Protein AF-A0A820GTN4-F1 (afdb_monomer_lite)

Radius of gyration: 26.56 Å; chains: 1; bounding box: 60×46×70 Å

Foldseek 3Di:
DKAKAKEAQWAFDPPDPADDDALVRIDGHHQWMKIKTKWFFLDFPDPPDDPFFGSIKIKIAIGTDDDFKDKDAFDWPPPPRIDIHGRLDDPPQDDGDWTWMWMWGDDPVWIFIAIWIWTATVSRTTITTDGGDRHTHHYYYSVRSSVVSVVVVVVVVVVVVVVVVLVVVCVVCVVVVVVVVVVCVVVCCVVPVDDFFKWKWKWWPQDPDQKIWIWIDTLWKTWIWIFGDPSCPVPPPGDPTDTPDMDTDDPVLSVLVVVLLVVVLVDPADLEAADPSPPHDTKMWMWMDGPRDTHIYIYHPDDDPSVVSVLVSCQVPDDPVPRD

Structure (mmCIF, N/CA/C/O backbone):
data_AF-A0A820GTN4-F1
#
_entry.id   AF-A0A820GTN4-F1
#
loop_
_atom_site.group_PDB
_atom_site.id
_atom_site.type_symbol
_atom_site.label_atom_id
_atom_site.label_alt_id
_atom_site.label_comp_id
_atom_site.label_asym_id
_atom_site.label_entity_id
_atom_site.label_seq_id
_atom_site.pdbx_PDB_ins_code
_atom_site.Cartn_x
_atom_site.Cartn_y
_atom_site.Cartn_z
_atom_site.occupancy
_atom_site.B_iso_or_equiv
_atom_site.auth_seq_id
_atom_site.auth_comp_id
_atom_site.auth_asym_id
_atom_site.auth_atom_id
_atom_site.pdbx_PDB_model_num
ATOM 1 N N . MET A 1 1 ? -5.249 2.495 -0.018 1.00 33.88 1 MET A N 1
ATOM 2 C CA . MET A 1 1 ? -6.645 2.637 0.467 1.00 33.88 1 MET A CA 1
ATOM 3 C C . MET A 1 1 ? -6.592 2.788 1.987 1.00 33.88 1 MET A C 1
ATOM 5 O O . MET A 1 1 ? -5.779 2.111 2.596 1.00 33.88 1 MET A O 1
ATOM 9 N N . THR A 1 2 ? -7.335 3.710 2.602 1.00 47.16 2 THR A N 1
ATOM 10 C CA . THR A 1 2 ? -7.304 3.905 4.065 1.00 47.16 2 THR A CA 1
ATOM 11 C C . THR A 1 2 ? -8.297 2.963 4.743 1.00 47.16 2 THR A C 1
ATOM 13 O O . THR A 1 2 ? -9.491 3.053 4.464 1.00 47.16 2 THR A O 1
ATOM 16 N N . ASN A 1 3 ? -7.823 2.096 5.641 1.00 69.06 3 ASN A N 1
ATOM 17 C CA . ASN A 1 3 ? -8.667 1.146 6.362 1.00 69.06 3 ASN A CA 1
ATOM 18 C C . ASN A 1 3 ? -9.112 1.724 7.712 1.00 69.06 3 ASN A C 1
ATOM 20 O O . ASN A 1 3 ? -8.296 2.106 8.549 1.00 69.06 3 ASN A O 1
ATOM 24 N N . TYR A 1 4 ? -10.420 1.786 7.950 1.00 83.44 4 TYR A N 1
ATOM 25 C CA . TYR A 1 4 ? -10.983 2.104 9.262 1.00 83.44 4 TYR A CA 1
ATOM 26 C C . TYR A 1 4 ? -12.256 1.301 9.504 1.00 83.44 4 TYR A C 1
ATOM 28 O O . TYR A 1 4 ? -13.056 1.080 8.594 1.00 83.44 4 TYR A O 1
ATOM 36 N N . CYS A 1 5 ? -12.469 0.876 10.747 1.00 90.88 5 CYS A N 1
ATOM 37 C CA . CYS A 1 5 ? -13.661 0.129 11.131 1.00 90.88 5 CYS A CA 1
ATOM 38 C C . CYS A 1 5 ? -14.055 0.380 12.587 1.00 90.88 5 CYS A C 1
ATOM 40 O O . CYS A 1 5 ? -13.255 0.820 13.415 1.00 90.88 5 CYS A O 1
ATOM 42 N N . PHE A 1 6 ? -15.321 0.099 12.890 1.00 93.31 6 PHE A N 1
ATOM 43 C CA . PHE A 1 6 ? -15.905 0.266 14.212 1.00 93.31 6 PHE A CA 1
ATOM 44 C C . PHE A 1 6 ? -16.387 -1.072 14.771 1.00 93.31 6 PHE A C 1
ATOM 46 O O . PHE A 1 6 ? -17.336 -1.665 14.254 1.00 93.31 6 PHE A O 1
ATOM 53 N N . VAL A 1 7 ? -15.783 -1.530 15.862 1.00 94.12 7 VAL A N 1
ATOM 54 C CA . VAL A 1 7 ? -16.132 -2.798 16.509 1.00 94.12 7 VAL A CA 1
ATOM 55 C C . VAL A 1 7 ? -16.889 -2.517 17.801 1.00 94.12 7 VAL A C 1
ATOM 57 O O . VAL A 1 7 ? -16.370 -1.891 18.728 1.00 94.12 7 VAL A O 1
ATOM 60 N N . LYS A 1 8 ? -18.142 -2.969 17.850 1.00 93.81 8 LYS A N 1
ATOM 61 C CA . LYS A 1 8 ? -19.017 -2.848 19.018 1.00 93.81 8 LYS A CA 1
ATOM 62 C C . LYS A 1 8 ? -18.620 -3.855 20.091 1.00 93.81 8 LYS A C 1
ATOM 64 O O . LYS A 1 8 ? -18.216 -4.968 19.765 1.00 93.81 8 LYS A O 1
ATOM 69 N N . GLU A 1 9 ? -18.812 -3.476 21.353 1.00 95.00 9 GLU A N 1
ATOM 70 C CA . GLU A 1 9 ? -18.610 -4.361 22.513 1.00 95.00 9 GLU A CA 1
ATOM 71 C C . GLU A 1 9 ? -17.209 -4.987 22.543 1.00 95.00 9 GLU A C 1
ATOM 73 O O . GLU A 1 9 ? -17.034 -6.178 22.811 1.00 95.00 9 GLU A O 1
ATOM 78 N N . ALA A 1 10 ? -16.199 -4.169 22.253 1.00 95.06 10 ALA A N 1
ATOM 79 C CA . ALA A 1 10 ? -14.814 -4.585 22.113 1.00 95.06 10 ALA A CA 1
ATOM 80 C C . ALA A 1 10 ? -13.857 -3.643 22.855 1.00 95.06 10 ALA A C 1
ATOM 82 O O . ALA A 1 10 ? -14.121 -2.450 23.042 1.00 95.06 10 ALA A O 1
ATOM 83 N N . GLY A 1 11 ? -12.726 -4.198 23.280 1.00 93.12 11 GLY A N 1
ATOM 84 C CA . GLY A 1 11 ? -11.605 -3.483 23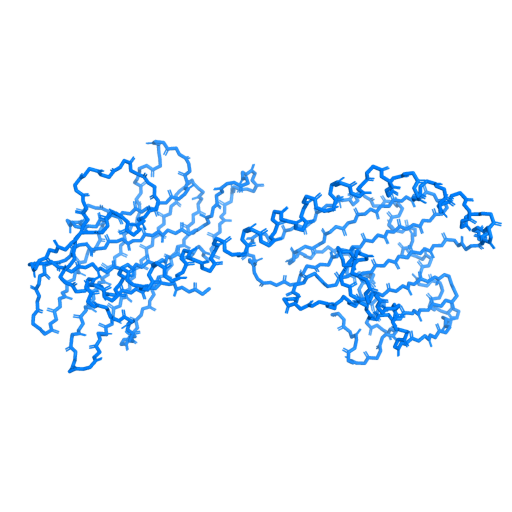.883 1.00 93.12 11 GLY A CA 1
ATOM 85 C C . GLY A 1 11 ? -10.285 -4.192 23.595 1.00 93.12 11 GLY A C 1
ATOM 86 O O . GLY A 1 11 ? -10.279 -5.308 23.074 1.00 93.12 11 GLY A O 1
ATOM 87 N N . LEU A 1 12 ? -9.171 -3.556 23.944 1.00 89.31 12 LEU A N 1
ATOM 88 C CA . LEU A 1 12 ? -7.850 -4.171 23.837 1.00 89.31 12 LEU A CA 1
ATOM 89 C C . LEU A 1 12 ? -7.527 -4.977 25.101 1.00 89.31 12 LEU A C 1
ATOM 91 O O . LEU A 1 12 ? -7.882 -4.597 26.224 1.00 89.31 12 LEU A O 1
ATOM 95 N N . LYS A 1 13 ? -6.827 -6.102 24.938 1.00 86.44 13 LYS A N 1
ATOM 96 C CA . LYS A 1 13 ? -6.201 -6.812 26.060 1.00 86.44 13 LYS A CA 1
ATOM 97 C C . LYS A 1 13 ? -5.131 -5.908 26.684 1.00 86.44 13 LYS A C 1
ATOM 99 O O . LYS A 1 13 ? -4.384 -5.237 25.983 1.00 86.44 13 LYS A O 1
ATOM 104 N N . ARG A 1 14 ? -5.064 -5.870 28.021 1.00 67.12 14 ARG A N 1
ATOM 105 C CA . ARG A 1 14 ? -4.182 -4.943 28.763 1.00 67.12 14 ARG A CA 1
ATOM 106 C C . ARG A 1 14 ? -2.686 -5.252 28.624 1.00 67.12 14 ARG A C 1
ATOM 108 O O . ARG A 1 14 ? -1.876 -4.374 28.894 1.00 67.12 14 ARG A O 1
ATOM 115 N N . GLU A 1 15 ? -2.332 -6.470 28.228 1.00 63.22 15 GLU A N 1
ATOM 116 C CA . GLU A 1 15 ? -0.951 -6.959 28.113 1.00 63.22 15 GLU A CA 1
ATOM 117 C C . GLU A 1 15 ? -0.496 -6.952 26.656 1.00 63.22 15 GLU A C 1
ATOM 119 O O . GLU A 1 15 ? -0.251 -7.994 26.054 1.00 63.22 15 GLU A O 1
ATOM 124 N N . TRP A 1 16 ? -0.448 -5.765 26.062 1.00 59.31 16 TRP A N 1
ATOM 125 C CA . TRP A 1 16 ? -0.028 -5.629 24.680 1.00 59.31 16 TRP A CA 1
ATOM 126 C C . TRP A 1 16 ? 1.440 -5.181 24.592 1.00 59.31 16 TRP A C 1
ATOM 128 O O . TRP A 1 16 ? 1.760 -4.094 25.082 1.00 59.31 16 TRP A O 1
ATOM 138 N N . PRO A 1 17 ? 2.342 -5.989 24.001 1.00 52.53 17 PRO A N 1
ATOM 139 C CA . PRO A 1 17 ? 3.786 -5.749 24.049 1.00 52.53 17 PRO A CA 1
ATOM 140 C C . PRO A 1 17 ? 4.291 -4.702 23.036 1.00 52.53 17 PRO A C 1
ATOM 142 O O . PRO A 1 17 ? 5.492 -4.438 22.990 1.00 52.53 17 PRO A O 1
ATOM 145 N N . GLY A 1 18 ? 3.394 -4.072 22.268 1.00 57.84 18 GLY A N 1
ATOM 146 C CA . GLY A 1 18 ? 3.729 -3.208 21.133 1.00 57.84 18 GLY A CA 1
ATOM 147 C C . GLY A 1 18 ? 3.749 -3.989 19.813 1.00 57.84 18 GLY A C 1
ATOM 148 O O . GLY A 1 18 ? 4.017 -5.186 19.804 1.00 57.84 18 GLY A O 1
ATOM 149 N N . GLY A 1 19 ? 3.429 -3.327 18.700 1.00 67.56 19 GLY A N 1
ATOM 150 C CA . GLY A 1 19 ? 3.267 -3.954 17.376 1.00 67.56 19 GLY A CA 1
ATOM 151 C C . GLY A 1 19 ? 2.074 -3.369 16.624 1.00 67.56 19 GLY A C 1
ATOM 152 O O . GLY A 1 19 ? 1.636 -2.292 16.991 1.00 67.56 19 GLY A O 1
ATOM 153 N N . TRP A 1 20 ? 1.522 -4.053 15.621 1.00 72.88 20 TRP A N 1
ATOM 154 C CA . TRP A 1 20 ? 0.178 -3.768 15.082 1.00 72.88 20 TRP A CA 1
ATOM 155 C C . TRP A 1 20 ? -0.896 -4.428 15.939 1.00 72.88 20 TRP A C 1
ATOM 157 O O . TRP A 1 20 ? -0.624 -5.483 16.506 1.00 72.88 20 TRP A O 1
ATOM 167 N N . VAL A 1 21 ? -2.100 -3.839 16.038 1.00 76.94 21 VAL A N 1
ATOM 168 C CA . VAL A 1 21 ? -3.189 -4.542 16.731 1.00 76.94 21 VAL A CA 1
ATOM 169 C C . VAL A 1 21 ? -3.654 -5.717 15.885 1.00 76.94 21 VAL A C 1
ATOM 171 O O . VAL A 1 21 ? -4.253 -5.536 14.823 1.00 76.94 21 VAL A O 1
ATOM 174 N N . MET A 1 22 ? -3.429 -6.916 16.405 1.00 79.94 22 MET A N 1
ATOM 175 C CA . MET A 1 22 ? -3.824 -8.180 15.799 1.00 79.94 22 MET A CA 1
ATOM 176 C C . MET A 1 22 ? -5.175 -8.658 16.340 1.00 79.94 22 MET A C 1
ATOM 178 O O . MET A 1 22 ? -5.606 -8.288 17.437 1.00 79.94 22 MET A O 1
ATOM 182 N N . LYS A 1 23 ? -5.851 -9.554 15.606 1.00 82.00 23 LYS A N 1
ATOM 183 C CA . LYS A 1 23 ? -7.197 -10.040 15.978 1.00 82.00 23 LYS A CA 1
ATOM 184 C C . LYS A 1 23 ? -7.272 -10.617 17.397 1.00 82.00 23 LYS A C 1
ATOM 186 O O . LYS A 1 23 ? -8.276 -10.437 18.085 1.00 82.00 23 LYS A O 1
ATOM 191 N N . TRP A 1 24 ? -6.210 -11.296 17.844 1.00 83.31 24 TRP A N 1
ATOM 192 C CA . TRP A 1 24 ? -6.145 -11.964 19.148 1.00 83.31 24 TRP A CA 1
ATOM 193 C C . TRP A 1 24 ? -5.932 -10.992 20.310 1.00 83.31 24 TRP A C 1
ATOM 195 O O . TRP A 1 24 ? -6.022 -11.400 21.468 1.00 83.31 24 TRP A O 1
ATOM 205 N N . GLU A 1 25 ? -5.671 -9.720 20.030 1.00 87.31 25 GLU A N 1
ATOM 206 C CA . GLU A 1 25 ? -5.498 -8.657 21.025 1.00 87.31 25 GLU A CA 1
ATOM 207 C C . GLU A 1 25 ? -6.811 -7.922 21.293 1.00 87.31 25 GLU A C 1
ATOM 209 O O . GLU A 1 25 ? -6.965 -7.275 22.330 1.00 87.31 25 GLU A O 1
ATOM 214 N N . VAL A 1 26 ? -7.791 -8.088 20.403 1.00 90.31 26 VAL A N 1
ATOM 215 C CA . VAL A 1 26 ? -9.157 -7.608 20.581 1.00 90.31 26 VAL A CA 1
ATOM 216 C C . VAL A 1 26 ? -9.927 -8.590 21.462 1.00 90.31 26 VAL A C 1
ATOM 218 O O . VAL A 1 26 ? -9.987 -9.790 21.197 1.00 90.31 26 VAL A O 1
ATOM 221 N N . ALA A 1 27 ? -10.541 -8.078 22.525 1.00 93.56 27 ALA A N 1
ATOM 222 C CA . ALA A 1 27 ? -11.345 -8.846 23.466 1.00 93.56 27 ALA A CA 1
ATOM 223 C C . ALA A 1 27 ? -12.768 -8.293 23.559 1.00 93.56 27 ALA A C 1
ATOM 225 O O . ALA A 1 27 ? -12.992 -7.083 23.464 1.00 93.56 27 ALA A O 1
ATOM 226 N N . LYS A 1 28 ? -13.731 -9.186 23.810 1.00 95.56 28 LYS A N 1
ATOM 227 C CA . LYS A 1 28 ? -15.118 -8.800 24.069 1.00 95.56 28 LYS A CA 1
ATOM 228 C C . LYS A 1 28 ? -15.199 -7.963 25.344 1.00 95.56 28 LYS A C 1
ATOM 230 O O . LYS A 1 28 ? -14.719 -8.369 26.402 1.00 95.56 28 LYS A O 1
ATOM 235 N N . LYS A 1 29 ? -15.823 -6.791 25.245 1.00 94.75 29 LYS A N 1
ATOM 236 C CA . LYS A 1 29 ? -15.980 -5.831 26.339 1.00 94.75 29 LYS A CA 1
ATOM 237 C C . LYS A 1 29 ? -17.253 -5.011 26.146 1.00 94.75 29 LYS A C 1
ATOM 239 O O . LYS A 1 29 ? -17.257 -4.002 25.452 1.00 94.75 29 LYS A O 1
ATOM 244 N N . THR A 1 30 ? -18.325 -5.418 26.818 1.00 92.00 30 THR A N 1
ATOM 245 C CA . THR A 1 30 ? -19.690 -4.880 26.646 1.00 92.00 30 THR A CA 1
ATOM 246 C C . THR A 1 30 ? -19.809 -3.363 26.823 1.00 92.00 30 THR A C 1
ATOM 248 O O . THR A 1 30 ? -20.584 -2.714 26.130 1.00 92.00 30 THR A O 1
ATOM 251 N N . ASN A 1 31 ? -19.005 -2.769 27.706 1.00 93.56 31 ASN A N 1
ATOM 252 C CA . ASN A 1 31 ? -19.060 -1.334 28.012 1.00 93.56 31 ASN A CA 1
ATOM 253 C C . ASN A 1 31 ? -18.097 -0.482 27.166 1.00 93.56 31 ASN A C 1
ATOM 255 O O . ASN A 1 31 ? -17.819 0.667 27.515 1.00 93.56 31 ASN A O 1
ATOM 259 N N . SER A 1 32 ? -17.554 -1.044 26.089 1.00 94.69 32 SER A N 1
ATOM 260 C CA . SER A 1 32 ? -16.505 -0.437 25.277 1.00 94.69 32 SER A CA 1
ATOM 261 C C . SER A 1 32 ? -16.717 -0.722 23.795 1.00 94.69 32 SER A C 1
ATOM 263 O O . SER A 1 32 ? -17.365 -1.692 23.420 1.00 94.69 32 SER A O 1
ATOM 265 N N . ASN A 1 33 ? -16.166 0.127 22.940 1.00 95.38 33 ASN A N 1
ATOM 266 C CA . ASN A 1 33 ? -16.067 -0.091 21.506 1.00 95.38 33 ASN A CA 1
ATOM 267 C C . ASN A 1 33 ? -14.641 0.223 21.055 1.00 95.38 33 ASN A C 1
ATOM 269 O O . ASN A 1 33 ? -13.953 1.024 21.692 1.00 95.38 33 ASN A O 1
ATOM 273 N N . LEU A 1 34 ? -14.232 -0.356 19.930 1.00 94.62 34 LEU A N 1
ATOM 274 C CA . LEU A 1 34 ? -12.982 -0.014 19.263 1.00 94.62 34 LEU A CA 1
ATOM 275 C C . LEU A 1 34 ? -13.262 0.729 17.962 1.00 94.62 34 LEU A C 1
ATOM 277 O O . LEU A 1 34 ? -14.108 0.321 17.167 1.00 94.62 34 LEU A O 1
ATOM 281 N N . LEU A 1 35 ? -12.521 1.805 17.735 1.00 93.56 35 LEU A N 1
ATOM 282 C CA . LEU A 1 35 ? -12.402 2.452 16.438 1.00 93.56 35 LEU A CA 1
ATOM 283 C C . LEU A 1 35 ? -10.965 2.278 15.953 1.00 93.56 35 LEU A C 1
ATOM 285 O O . LEU A 1 35 ? -10.040 2.810 16.564 1.00 93.56 35 LEU A O 1
ATOM 289 N N . PHE A 1 36 ? -10.806 1.549 14.855 1.00 90.94 36 PHE A N 1
ATOM 290 C CA . PHE A 1 36 ? -9.541 1.407 14.148 1.00 90.94 36 PHE A CA 1
ATOM 291 C C . PHE A 1 36 ? -9.470 2.442 13.039 1.00 90.94 36 PHE A C 1
ATOM 293 O O . PHE A 1 36 ? -10.435 2.612 12.291 1.00 90.94 36 PHE A O 1
ATOM 300 N N . MET A 1 37 ? -8.335 3.120 12.926 1.00 87.12 37 MET A N 1
ATOM 301 C CA . MET A 1 37 ? -8.055 4.067 11.858 1.00 87.12 37 MET A CA 1
ATOM 302 C C . MET A 1 37 ? -6.613 3.906 11.411 1.00 87.12 37 MET A C 1
ATOM 304 O O . MET A 1 37 ? -5.695 4.091 12.200 1.00 87.12 37 MET A O 1
ATOM 308 N N . GLU A 1 38 ? -6.410 3.591 10.145 1.00 81.88 38 GLU A N 1
ATOM 309 C CA . GLU A 1 38 ? -5.088 3.568 9.540 1.00 81.88 38 GLU A CA 1
ATOM 310 C C . GLU A 1 38 ? -4.826 4.891 8.813 1.00 81.88 38 GLU A C 1
ATOM 312 O O . GLU A 1 38 ? -5.656 5.368 8.046 1.00 81.88 38 GLU A O 1
ATOM 317 N N . MET A 1 39 ? -3.684 5.519 9.061 1.00 74.81 39 MET A N 1
ATOM 318 C CA . MET A 1 39 ? -3.276 6.769 8.431 1.00 74.81 39 MET A CA 1
ATOM 319 C C . MET A 1 39 ? -1.982 6.539 7.669 1.00 74.81 39 MET A C 1
ATOM 321 O O . MET A 1 39 ? -0.944 6.296 8.274 1.00 74.81 39 MET A O 1
ATOM 325 N N . ASN A 1 40 ? -2.033 6.679 6.349 1.00 68.06 40 ASN A N 1
ATOM 326 C CA . ASN A 1 40 ? -0.844 6.623 5.508 1.00 68.06 40 ASN A CA 1
ATOM 327 C C . ASN A 1 40 ? -0.216 8.015 5.378 1.00 68.06 40 ASN A C 1
ATOM 329 O O . ASN A 1 40 ? -0.931 9.015 5.282 1.00 68.06 40 ASN A O 1
ATOM 333 N N . SER A 1 41 ? 1.117 8.080 5.392 1.00 61.66 41 SER A N 1
ATOM 334 C CA . SER A 1 41 ? 1.866 9.308 5.115 1.00 61.66 41 SER A CA 1
ATOM 335 C C . SER A 1 41 ? 1.616 9.793 3.701 1.00 61.66 41 SER A C 1
ATOM 337 O O . SER A 1 41 ? 1.703 9.012 2.757 1.00 61.66 41 SER A O 1
ATOM 339 N N . THR A 1 42 ? 1.348 11.088 3.562 1.00 50.34 42 THR A N 1
ATOM 340 C CA . THR A 1 42 ? 1.304 11.759 2.259 1.00 50.34 42 THR A CA 1
ATOM 341 C C . THR A 1 42 ? 2.654 12.368 1.887 1.00 50.34 42 THR A C 1
ATOM 343 O O . THR A 1 42 ? 2.907 12.558 0.707 1.00 50.34 42 THR A O 1
ATOM 346 N N . ASP A 1 43 ? 3.529 12.620 2.872 1.00 49.62 43 ASP A N 1
ATOM 347 C CA . ASP A 1 43 ? 4.851 13.231 2.697 1.00 49.62 43 ASP A CA 1
ATOM 348 C C . ASP A 1 43 ? 5.863 12.583 3.656 1.00 49.62 43 ASP A C 1
ATOM 350 O O . ASP A 1 43 ? 5.657 12.593 4.873 1.00 49.62 43 ASP A O 1
ATOM 354 N N . VAL A 1 44 ? 6.959 12.018 3.140 1.00 52.12 44 VAL A N 1
ATOM 355 C CA . VAL A 1 44 ? 8.072 11.495 3.954 1.00 52.12 44 VAL A CA 1
ATOM 356 C C . VAL A 1 44 ? 9.344 12.236 3.564 1.00 52.12 44 VAL A C 1
ATOM 358 O O . VAL A 1 44 ? 9.910 12.008 2.498 1.00 52.12 44 VAL A O 1
ATOM 361 N N . GLU A 1 45 ? 9.800 13.142 4.424 1.00 45.12 45 GLU A N 1
ATOM 362 C CA . GLU A 1 45 ? 10.994 13.949 4.180 1.00 45.12 45 GLU A CA 1
ATOM 363 C C . GLU A 1 45 ? 12.185 13.380 4.978 1.00 45.12 45 GLU A C 1
ATOM 365 O O . GLU A 1 45 ? 12.114 13.206 6.198 1.00 45.12 45 GLU A O 1
ATOM 370 N N . GLY A 1 46 ? 13.302 13.093 4.298 1.00 45.91 46 GLY A N 1
ATOM 371 C CA . GLY A 1 46 ? 14.608 12.902 4.946 1.00 45.91 46 GLY A CA 1
ATOM 372 C C . GLY A 1 46 ? 14.985 11.500 5.449 1.00 45.91 46 GLY A C 1
ATOM 373 O O . GLY A 1 46 ? 15.888 11.405 6.279 1.00 45.91 46 GLY A O 1
ATOM 374 N N . TRP A 1 47 ? 14.371 10.410 4.974 1.00 45.91 47 TRP A N 1
ATOM 375 C CA . TRP A 1 47 ? 14.755 9.051 5.408 1.00 45.91 47 TRP A CA 1
ATOM 376 C C . TRP A 1 47 ? 14.627 8.011 4.282 1.00 45.91 47 TRP A C 1
ATOM 378 O O . TRP A 1 47 ? 13.798 7.112 4.315 1.00 45.91 47 TRP A O 1
ATOM 388 N N . LEU A 1 48 ? 15.458 8.162 3.248 1.00 39.06 48 LEU A N 1
ATOM 389 C CA . LEU A 1 48 ? 15.499 7.313 2.044 1.00 39.06 48 LEU A CA 1
ATOM 390 C C . LEU A 1 48 ? 16.382 6.054 2.200 1.00 39.06 48 LEU A C 1
ATOM 392 O O . LEU A 1 48 ? 16.976 5.609 1.223 1.00 39.06 48 LEU A O 1
ATOM 396 N N . GLY A 1 49 ? 16.554 5.517 3.412 1.00 38.97 49 GLY A N 1
ATOM 397 C CA . GLY A 1 49 ? 17.640 4.558 3.677 1.00 38.97 49 GLY A CA 1
ATOM 398 C C . GLY A 1 49 ? 17.328 3.335 4.532 1.00 38.97 49 GLY A C 1
ATOM 399 O O . GLY A 1 49 ? 18.253 2.576 4.783 1.00 38.97 49 GLY A O 1
ATOM 400 N N . ASN A 1 50 ? 16.095 3.133 4.998 1.00 37.47 50 ASN A N 1
ATOM 401 C CA . ASN A 1 50 ? 15.740 1.936 5.764 1.00 37.47 50 ASN A CA 1
ATOM 402 C C . ASN A 1 50 ? 14.499 1.284 5.161 1.00 37.47 50 ASN A C 1
ATOM 404 O O . ASN A 1 50 ? 13.445 1.908 5.060 1.00 37.47 50 ASN A O 1
ATOM 408 N N . GLU A 1 51 ? 14.671 0.025 4.776 1.00 34.41 51 GLU A N 1
ATOM 409 C CA . GLU A 1 51 ? 13.728 -0.831 4.051 1.00 34.41 51 GLU A CA 1
ATOM 410 C C . GLU A 1 51 ? 12.468 -1.189 4.872 1.00 34.41 51 GLU A C 1
ATOM 412 O O . GLU A 1 51 ? 11.483 -1.656 4.312 1.00 34.41 51 GLU A O 1
ATOM 417 N N . ASP A 1 52 ? 12.448 -0.884 6.176 1.00 39.09 52 ASP A N 1
ATOM 418 C CA . ASP A 1 52 ? 11.432 -1.369 7.128 1.00 39.09 52 ASP A CA 1
ATOM 419 C C . ASP A 1 52 ? 10.393 -0.329 7.581 1.00 39.09 52 ASP A C 1
ATOM 421 O O . ASP A 1 52 ? 9.595 -0.581 8.488 1.00 39.09 52 ASP A O 1
ATOM 425 N N . VAL A 1 53 ? 10.384 0.870 6.999 1.00 43.88 53 VAL A N 1
ATOM 426 C CA . VAL A 1 53 ? 9.541 1.959 7.504 1.00 43.88 53 VAL A CA 1
ATOM 427 C C . VAL A 1 53 ? 8.351 2.240 6.591 1.00 43.88 53 VAL A C 1
ATOM 429 O O . VAL A 1 53 ? 8.381 3.096 5.709 1.00 43.88 53 VAL A O 1
ATOM 432 N N . SER A 1 54 ? 7.238 1.553 6.863 1.00 48.38 54 SER A N 1
ATOM 433 C CA . SER A 1 54 ? 5.937 1.945 6.318 1.00 48.38 54 SER A CA 1
ATOM 434 C C . SER A 1 54 ? 5.547 3.308 6.893 1.00 48.38 54 SER A C 1
ATOM 436 O O . SER A 1 54 ? 5.430 3.447 8.111 1.00 48.38 54 SER A O 1
ATOM 438 N N . GLY A 1 55 ? 5.248 4.295 6.046 1.00 57.00 55 GLY A N 1
ATOM 439 C CA . GLY A 1 55 ? 4.664 5.577 6.465 1.00 57.00 55 GLY A CA 1
ATOM 440 C C . GLY A 1 55 ? 3.245 5.475 7.058 1.00 57.00 55 GLY A C 1
ATOM 441 O O . GLY A 1 55 ? 2.574 6.499 7.199 1.00 57.00 55 GLY A O 1
ATOM 442 N N . SER A 1 56 ? 2.769 4.258 7.345 1.00 68.62 56 SER A N 1
ATOM 443 C CA . SER A 1 56 ? 1.455 3.951 7.905 1.00 68.62 56 SER A CA 1
ATOM 444 C C . SER A 1 56 ? 1.481 3.977 9.433 1.00 68.62 56 SER A C 1
ATOM 446 O O . SER A 1 56 ? 2.410 3.486 10.079 1.00 68.62 56 SER A O 1
ATOM 448 N N . VAL A 1 57 ? 0.439 4.564 10.008 1.00 76.19 57 VAL A N 1
ATOM 449 C CA . VAL A 1 57 ? 0.203 4.666 11.446 1.00 76.19 57 VAL A CA 1
ATOM 450 C C . VAL A 1 57 ? -1.174 4.091 11.741 1.00 76.19 57 VAL A C 1
ATOM 452 O O . VAL A 1 57 ? -2.163 4.532 11.159 1.00 76.19 57 VAL A O 1
ATOM 455 N N . GLN A 1 58 ? -1.266 3.165 12.693 1.00 80.56 58 GLN A N 1
ATOM 456 C CA . GLN A 1 58 ? -2.552 2.714 13.220 1.00 80.56 58 GLN A CA 1
ATOM 457 C C . GLN A 1 58 ? -2.913 3.544 14.453 1.00 80.56 58 GLN A C 1
ATOM 459 O O . GLN A 1 58 ? -2.161 3.622 15.425 1.00 80.56 58 GLN A O 1
ATOM 464 N N . LEU A 1 59 ? -4.089 4.156 14.435 1.00 86.56 59 LEU A N 1
ATOM 465 C CA . LEU A 1 59 ? -4.736 4.723 15.607 1.00 86.56 59 LEU A CA 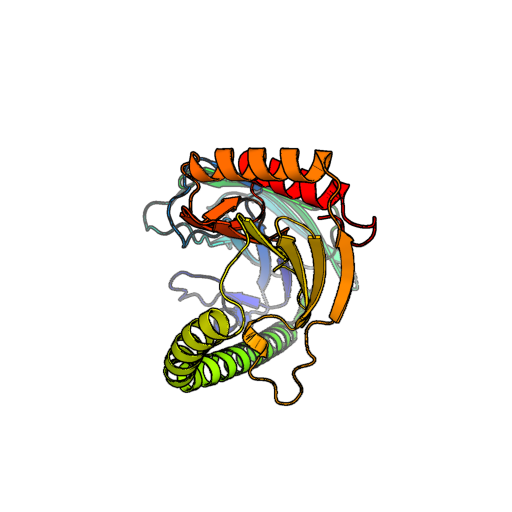1
ATOM 466 C C . LEU A 1 59 ? -5.857 3.782 16.033 1.00 86.56 59 LEU A C 1
ATOM 468 O O . LEU A 1 59 ? -6.761 3.482 15.252 1.00 86.56 59 LEU A O 1
ATOM 472 N N . VAL A 1 60 ? -5.816 3.341 17.285 1.00 89.38 60 VAL A N 1
ATOM 473 C CA . VAL A 1 60 ? -6.875 2.522 17.874 1.00 89.38 60 VAL A CA 1
ATOM 474 C C . VAL A 1 60 ? -7.449 3.253 19.071 1.00 89.38 60 VAL A C 1
ATOM 476 O O . VAL A 1 60 ? -6.746 3.526 20.041 1.00 89.38 60 VAL A O 1
ATOM 479 N N . PHE A 1 61 ? -8.734 3.587 18.997 1.00 91.69 61 PHE A N 1
ATOM 480 C CA . PHE A 1 61 ? -9.454 4.244 20.079 1.00 91.69 61 PHE A CA 1
ATOM 481 C C . PHE A 1 61 ? -10.356 3.237 20.782 1.00 91.69 61 PHE A C 1
ATOM 483 O O . PHE A 1 61 ? -11.350 2.782 20.218 1.00 91.69 61 PHE A O 1
ATOM 490 N N . GLU A 1 62 ? -10.043 2.940 22.037 1.00 93.19 62 GLU A N 1
ATOM 491 C CA . GLU A 1 62 ? -10.957 2.296 22.967 1.00 93.19 62 GLU A CA 1
ATOM 492 C C . GLU A 1 62 ? -11.858 3.353 23.608 1.00 93.19 62 GLU A C 1
ATOM 494 O O . GLU A 1 62 ? -11.425 4.168 24.428 1.00 93.19 62 GLU A O 1
ATOM 499 N N . ILE A 1 63 ? -13.127 3.352 23.210 1.00 94.06 63 ILE A N 1
ATOM 500 C CA . ILE A 1 63 ? -14.112 4.354 23.616 1.00 94.06 63 ILE A CA 1
ATOM 501 C C . ILE A 1 63 ? -15.251 3.708 24.408 1.00 94.06 63 ILE A C 1
ATOM 503 O O . ILE A 1 63 ? -15.631 2.574 24.119 1.00 94.06 63 ILE A O 1
ATOM 507 N N . PRO A 1 64 ? -15.841 4.403 25.395 1.00 94.00 64 PRO A N 1
ATOM 508 C CA . PRO A 1 64 ? -16.959 3.858 26.159 1.00 94.00 64 PRO A CA 1
ATOM 509 C C . PRO A 1 64 ? -18.168 3.569 25.262 1.00 94.00 64 PRO A C 1
ATOM 511 O O . PRO A 1 64 ? -18.316 4.134 24.178 1.00 94.00 64 PRO A O 1
ATOM 514 N N . ALA A 1 65 ? -19.069 2.703 25.723 1.00 91.88 65 ALA A N 1
ATOM 515 C CA . ALA A 1 65 ? -20.382 2.556 25.106 1.00 91.88 65 ALA A CA 1
ATOM 516 C C . ALA A 1 65 ? -21.160 3.888 25.119 1.00 91.88 65 ALA A C 1
ATOM 518 O O . ALA A 1 65 ? -21.150 4.624 26.102 1.00 91.88 65 ALA A O 1
ATOM 519 N N . PHE A 1 66 ? -21.833 4.195 24.009 1.00 93.06 66 PHE A N 1
ATOM 520 C CA . PHE A 1 66 ? -22.648 5.401 23.825 1.00 93.06 66 PHE A CA 1
ATOM 521 C C . PHE A 1 66 ? -23.873 5.089 22.958 1.00 93.06 66 PHE A C 1
ATOM 523 O O . PHE A 1 66 ? -23.835 4.156 22.148 1.00 93.06 66 PHE A O 1
ATOM 530 N N . THR A 1 67 ? -24.943 5.869 23.112 1.00 89.19 67 THR A N 1
ATOM 531 C CA . THR A 1 67 ? -26.215 5.684 22.395 1.00 89.19 67 THR A CA 1
ATOM 532 C C . THR A 1 67 ? -26.219 6.391 21.043 1.00 89.19 67 THR A C 1
ATOM 534 O O . THR A 1 67 ? -26.320 5.726 20.017 1.00 89.19 67 THR A O 1
ATOM 537 N N . ASP A 1 68 ? -26.024 7.713 21.034 1.00 92.62 68 ASP A N 1
ATOM 538 C CA . ASP A 1 68 ? -26.240 8.534 19.835 1.00 92.62 68 ASP A CA 1
ATOM 539 C C . ASP A 1 68 ? -24.939 9.017 19.206 1.00 92.62 68 ASP A C 1
ATOM 541 O O . ASP A 1 68 ? -24.697 8.845 18.011 1.00 92.62 68 ASP A O 1
ATOM 545 N N . SER A 1 69 ? -24.076 9.645 20.003 1.00 94.69 69 SER A N 1
ATOM 546 C CA . SER A 1 69 ? -22.795 10.142 19.516 1.00 94.69 69 SER A CA 1
ATOM 547 C C . SER A 1 69 ? -21.740 10.185 20.605 1.00 94.69 69 SER A C 1
ATOM 549 O O . SER A 1 69 ? -22.054 10.260 21.792 1.00 94.69 69 SER A O 1
ATOM 551 N N . PHE A 1 70 ? -20.484 10.160 20.179 1.00 94.81 70 PHE A N 1
ATOM 552 C CA . PHE A 1 70 ? -19.325 10.305 21.041 1.00 94.81 70 PHE A CA 1
ATOM 553 C C . PHE A 1 70 ? -18.352 11.297 20.412 1.00 94.81 70 PHE A C 1
ATOM 555 O O . PHE A 1 70 ? -18.067 11.209 19.218 1.00 94.81 70 PHE A O 1
ATOM 562 N N . ASN A 1 71 ? -17.866 12.249 21.208 1.00 94.00 71 ASN A N 1
ATOM 563 C CA . ASN A 1 71 ? -16.967 13.302 20.750 1.00 94.00 71 ASN A CA 1
ATOM 564 C C . ASN A 1 71 ? -15.659 13.235 21.532 1.00 94.00 71 ASN A C 1
ATOM 566 O O . ASN A 1 71 ? -15.660 13.332 22.758 1.00 94.00 71 ASN A O 1
ATOM 570 N N . LEU A 1 72 ? -14.553 13.162 20.806 1.00 91.19 72 LEU A N 1
ATOM 571 C CA . LEU A 1 72 ? -13.219 13.408 21.318 1.00 91.19 72 LEU A CA 1
ATOM 572 C C . LEU A 1 72 ? -12.739 14.724 20.722 1.00 91.19 72 LEU A C 1
ATOM 574 O O . LEU A 1 72 ? -12.550 14.818 19.511 1.00 91.19 72 LEU A O 1
ATOM 578 N N . LYS A 1 73 ? -12.581 15.737 21.575 1.00 91.81 73 LYS A N 1
ATOM 579 C CA . LYS A 1 73 ? -12.059 17.044 21.179 1.00 91.81 73 LYS A CA 1
ATOM 580 C C . LYS A 1 73 ? -10.647 17.246 21.697 1.00 91.81 73 LYS A C 1
ATOM 582 O O . LYS A 1 73 ? -10.342 16.782 22.796 1.00 91.81 73 LYS A O 1
ATOM 587 N N . GLY A 1 74 ? -9.823 17.967 20.943 1.00 89.75 74 GLY A N 1
ATOM 588 C CA . GLY A 1 74 ? -8.453 18.282 21.345 1.00 89.75 74 GLY A CA 1
ATOM 589 C C . GLY A 1 74 ? -7.620 17.021 21.555 1.00 89.75 74 GLY A C 1
ATOM 590 O O . GLY A 1 74 ? -6.937 16.883 22.570 1.00 89.75 74 GLY A O 1
ATOM 591 N N . LEU A 1 75 ? -7.731 16.072 20.623 1.00 89.81 75 LEU A N 1
ATOM 592 C CA . LEU A 1 75 ? -6.972 14.832 20.630 1.00 89.81 75 LEU A CA 1
ATOM 593 C C . LEU A 1 75 ? -5.485 15.125 20.737 1.00 89.81 75 LEU A C 1
ATOM 595 O O . LEU A 1 75 ? -4.956 15.972 20.027 1.00 89.81 75 LEU A O 1
ATOM 599 N N . THR A 1 76 ? -4.818 14.380 21.606 1.00 87.69 76 THR A N 1
ATOM 600 C CA . THR A 1 76 ? -3.365 14.336 21.695 1.00 87.69 76 THR A CA 1
ATOM 601 C C . THR A 1 76 ? -2.943 12.883 21.835 1.00 87.69 76 THR A C 1
ATOM 603 O O . THR A 1 76 ? -3.751 12.008 22.135 1.00 87.69 76 THR A O 1
ATOM 606 N N . TYR A 1 77 ? -1.656 12.606 21.694 1.00 81.31 77 TYR A N 1
ATOM 607 C CA . TYR A 1 77 ? -1.081 11.302 22.034 1.00 81.31 77 TYR A CA 1
ATOM 608 C C . TYR A 1 77 ? -1.378 10.821 23.473 1.00 81.31 77 TYR A C 1
ATOM 610 O O . TYR A 1 77 ? -1.264 9.630 23.739 1.00 81.31 77 TYR A O 1
ATOM 618 N N . LYS A 1 78 ? -1.731 11.721 24.412 1.00 83.56 78 LYS A N 1
ATOM 619 C CA . LYS A 1 78 ? -2.131 11.361 25.788 1.00 83.56 78 LYS A CA 1
ATOM 620 C C . LYS A 1 78 ? -3.622 11.090 25.923 1.00 83.56 78 LYS A C 1
ATOM 622 O O . LYS A 1 78 ? -4.081 10.854 27.042 1.00 83.56 78 LYS A O 1
ATOM 627 N N . THR A 1 79 ? -4.399 11.201 24.847 1.00 87.56 79 THR A N 1
ATOM 628 C CA . THR A 1 79 ? -5.837 10.959 24.918 1.00 87.56 79 THR A CA 1
ATOM 629 C C . THR A 1 79 ? -6.082 9.571 25.498 1.00 87.56 79 THR A C 1
ATOM 631 O O . THR A 1 79 ? -5.573 8.567 25.009 1.00 87.56 79 THR A O 1
ATOM 634 N N . LYS A 1 80 ? -6.862 9.511 26.579 1.00 86.62 80 LYS A N 1
ATOM 635 C CA . LYS A 1 80 ? -7.176 8.250 27.250 1.00 86.62 80 LYS A CA 1
ATOM 636 C C . LYS A 1 80 ? -7.887 7.302 26.282 1.00 86.62 80 LYS A C 1
ATOM 638 O O . LYS A 1 80 ? -8.852 7.702 25.638 1.00 86.62 80 LYS A O 1
ATOM 643 N N . GLY A 1 81 ? -7.433 6.050 26.242 1.00 84.75 81 GLY A N 1
ATOM 644 C CA . GLY A 1 81 ? -7.986 5.018 25.362 1.00 84.75 81 GLY A CA 1
ATOM 645 C C . GLY A 1 81 ? -7.434 5.051 23.937 1.00 84.75 81 GLY A C 1
ATOM 646 O O . GLY A 1 81 ? -7.819 4.206 23.142 1.00 84.75 81 GLY A O 1
ATOM 647 N N . LEU A 1 82 ? -6.537 5.983 23.605 1.00 86.19 82 LEU A N 1
ATOM 648 C CA . LEU A 1 82 ? -5.832 5.982 22.329 1.00 86.19 82 LEU A CA 1
ATOM 649 C C . LEU A 1 82 ? -4.550 5.148 22.419 1.00 86.19 82 LEU A C 1
ATOM 651 O O . LEU A 1 82 ? -3.671 5.436 23.232 1.00 86.19 82 LEU A O 1
ATOM 655 N N . SER A 1 83 ? -4.426 4.187 21.513 1.00 83.62 83 SER A N 1
ATOM 656 C CA . SER A 1 83 ? -3.183 3.494 21.193 1.00 83.62 83 SER A CA 1
ATOM 657 C C . SER A 1 83 ? -2.706 3.969 19.824 1.00 83.62 83 SER A C 1
ATOM 659 O O . SER A 1 83 ? -3.425 3.829 18.835 1.00 83.62 83 SER A O 1
ATOM 661 N N . ILE A 1 84 ? -1.514 4.565 19.774 1.00 76.06 84 ILE A N 1
ATOM 662 C CA . ILE A 1 84 ? -0.858 4.964 18.524 1.00 76.06 84 ILE A CA 1
ATOM 663 C C . ILE A 1 84 ? 0.217 3.941 18.218 1.00 76.06 84 ILE A C 1
ATOM 665 O O . ILE A 1 84 ? 1.093 3.688 19.045 1.00 76.06 84 ILE A O 1
ATOM 669 N N . ILE A 1 85 ? 0.154 3.403 17.015 1.00 74.12 85 ILE A N 1
ATOM 670 C CA . ILE A 1 85 ? 1.036 2.359 16.536 1.00 74.12 85 ILE A CA 1
ATOM 671 C C . ILE A 1 85 ? 1.735 2.866 15.306 1.00 74.12 85 ILE A C 1
ATOM 673 O O . ILE A 1 85 ? 1.102 3.356 14.373 1.00 74.12 85 ILE A O 1
ATOM 677 N N . ASN A 1 86 ? 3.048 2.734 15.315 1.00 66.44 86 ASN A N 1
ATOM 678 C CA . ASN A 1 86 ? 3.875 3.239 14.255 1.00 66.44 86 ASN A CA 1
ATOM 679 C C . ASN A 1 86 ? 5.055 2.295 14.031 1.00 66.44 86 ASN A C 1
ATOM 681 O O . ASN A 1 86 ? 5.681 1.863 14.997 1.00 66.44 86 ASN A O 1
ATOM 685 N N . ASN A 1 87 ? 5.359 2.017 12.765 1.00 54.75 87 ASN A N 1
ATOM 686 C CA . ASN A 1 87 ? 6.491 1.193 12.350 1.00 54.75 87 ASN A CA 1
ATOM 687 C C . ASN A 1 87 ? 7.826 1.960 12.318 1.00 54.75 87 ASN A C 1
ATOM 689 O O . ASN A 1 87 ? 8.835 1.411 11.888 1.00 54.75 87 ASN A O 1
ATOM 693 N N . TYR A 1 88 ? 7.885 3.212 12.785 1.00 54.69 88 TYR A N 1
ATOM 694 C CA . TYR A 1 88 ? 9.151 3.935 12.949 1.00 54.69 88 TYR A CA 1
ATOM 695 C C . TYR A 1 88 ? 9.974 3.325 14.087 1.00 54.69 88 TYR A C 1
ATOM 697 O O . TYR A 1 88 ? 9.863 3.726 15.248 1.00 54.69 88 TYR A O 1
ATOM 705 N N . GLY A 1 89 ? 10.775 2.320 13.728 1.00 44.19 89 GLY A N 1
ATOM 706 C CA . GLY A 1 89 ? 11.636 1.557 14.619 1.00 44.19 89 GLY A CA 1
ATOM 707 C C . GLY A 1 89 ? 12.435 2.442 15.575 1.00 44.19 89 GLY A C 1
ATOM 708 O O . GLY A 1 89 ? 13.152 3.355 15.167 1.00 44.19 89 GLY A O 1
ATOM 709 N N . GLY A 1 90 ? 12.308 2.150 16.868 1.00 44.53 90 GLY A N 1
ATOM 710 C CA . GLY A 1 90 ? 13.124 2.736 17.925 1.00 44.53 90 GLY A CA 1
ATOM 711 C C . GLY A 1 90 ? 12.310 3.197 19.129 1.00 44.53 90 GLY A C 1
ATOM 712 O O . GLY A 1 90 ? 11.333 3.930 19.014 1.00 44.53 90 GLY A O 1
ATOM 713 N N . SER A 1 91 ? 12.778 2.831 20.320 1.00 42.41 91 SER A N 1
ATOM 714 C CA . SER A 1 91 ? 12.270 3.275 21.627 1.00 42.41 91 SER A CA 1
ATOM 715 C C . SER A 1 91 ? 12.293 4.802 21.844 1.00 42.41 91 SER A C 1
ATOM 717 O O . SER A 1 91 ? 11.712 5.288 22.818 1.00 42.41 91 SER A O 1
ATOM 719 N N . ASP A 1 92 ? 12.929 5.547 20.933 1.00 42.91 92 ASP A N 1
ATOM 720 C CA . ASP A 1 92 ? 13.225 6.981 21.029 1.00 42.91 92 ASP A CA 1
ATOM 721 C C . ASP A 1 92 ? 12.288 7.895 20.219 1.00 42.91 92 ASP A C 1
ATOM 723 O O . ASP A 1 92 ? 12.419 9.116 20.281 1.00 42.91 92 ASP A O 1
ATOM 727 N N . THR A 1 93 ? 11.307 7.360 19.486 1.00 45.91 93 THR A N 1
ATOM 728 C CA . THR A 1 93 ? 10.368 8.170 18.674 1.00 45.91 93 THR A CA 1
ATOM 729 C C . THR A 1 93 ? 9.143 8.657 19.447 1.00 45.91 93 THR A C 1
ATOM 731 O O . THR A 1 93 ? 8.179 9.162 18.864 1.00 45.91 93 THR A O 1
ATOM 734 N N . LYS A 1 94 ? 9.169 8.570 20.783 1.00 49.19 94 LYS A N 1
ATOM 735 C CA . LYS A 1 94 ? 8.127 9.173 21.613 1.00 49.19 94 LYS A CA 1
ATOM 736 C C . LYS A 1 94 ? 8.058 10.675 21.296 1.00 49.19 94 LYS A C 1
ATOM 738 O O . LYS A 1 94 ? 9.040 11.384 21.505 1.00 49.19 94 LYS A O 1
ATOM 743 N N . LYS A 1 95 ? 6.840 11.136 20.969 1.00 53.06 95 LYS A N 1
ATOM 744 C CA . LYS A 1 95 ? 6.353 12.532 21.032 1.00 53.06 95 LYS A CA 1
ATOM 745 C C . LYS A 1 95 ? 6.641 13.379 19.778 1.00 53.06 95 LYS A C 1
ATOM 747 O O . LYS A 1 95 ? 7.789 13.582 19.423 1.00 53.06 95 LYS A O 1
ATOM 752 N N . GLU A 1 96 ? 5.725 14.042 19.076 1.00 66.31 96 GLU A N 1
ATOM 753 C CA . GLU A 1 96 ? 4.291 14.315 19.186 1.00 66.31 96 GLU A CA 1
ATOM 754 C C . GLU A 1 96 ? 3.984 15.405 18.164 1.00 66.31 96 GLU A C 1
ATOM 756 O O . GLU A 1 96 ? 4.698 16.396 18.210 1.00 66.31 96 GLU A O 1
ATOM 761 N N . TYR A 1 97 ? 2.912 15.283 17.377 1.00 72.19 97 TYR A N 1
ATOM 762 C CA . TYR A 1 97 ? 1.886 16.326 17.192 1.00 72.19 97 TYR A CA 1
ATOM 763 C C . TYR A 1 97 ? 0.620 15.646 16.648 1.00 72.19 97 TYR A C 1
ATOM 765 O O . TYR A 1 97 ? 0.172 15.946 15.545 1.00 72.19 97 TYR A O 1
ATOM 773 N N . LEU A 1 98 ? 0.064 14.678 17.391 1.00 84.00 98 LEU A N 1
ATOM 774 C CA . LEU A 1 98 ? -1.319 14.283 17.132 1.00 84.00 98 LEU A CA 1
ATOM 775 C C . LEU A 1 98 ? -2.206 15.412 17.644 1.00 84.00 98 LEU A C 1
ATOM 777 O O . LEU A 1 98 ? -2.141 15.743 18.827 1.00 84.00 98 LEU A O 1
ATOM 781 N N . THR A 1 99 ? -2.995 15.998 16.759 1.00 89.81 99 THR A N 1
ATOM 782 C CA . THR A 1 99 ? -3.960 17.047 17.086 1.00 89.81 99 THR A CA 1
ATOM 783 C C . THR A 1 99 ? -5.210 16.841 16.267 1.00 89.81 99 THR A C 1
ATOM 785 O O . THR A 1 99 ? -5.128 16.440 15.109 1.00 89.81 99 THR A O 1
ATOM 788 N N . GLY A 1 100 ? -6.373 17.109 16.844 1.00 92.31 100 GLY A N 1
ATOM 789 C CA . GLY A 1 100 ? -7.600 17.023 16.077 1.00 92.31 100 GLY A CA 1
ATOM 790 C C . GLY A 1 100 ? -8.822 16.682 16.887 1.00 92.31 100 GLY A C 1
ATOM 791 O O . GLY A 1 100 ? -8.780 16.603 18.112 1.00 92.31 100 GLY A O 1
ATOM 792 N N . ASP A 1 101 ? -9.896 16.422 16.161 1.00 94.06 101 ASP A N 1
ATOM 793 C CA . ASP A 1 101 ? -11.179 16.049 16.726 1.00 94.06 101 ASP A CA 1
ATOM 794 C C . ASP A 1 101 ? -11.732 14.816 16.006 1.00 94.06 101 ASP A C 1
ATOM 796 O O . ASP A 1 101 ? -11.525 14.617 14.804 1.00 94.06 101 ASP A O 1
ATOM 800 N N . ILE A 1 102 ? -12.471 13.995 16.749 1.00 94.38 102 ILE A N 1
ATOM 801 C CA . ILE A 1 102 ? -13.275 12.894 16.219 1.00 94.38 102 ILE A CA 1
ATOM 802 C C . ILE A 1 102 ? -14.676 12.999 16.811 1.00 94.38 102 ILE A C 1
ATOM 804 O O . ILE A 1 102 ? -14.860 13.136 18.020 1.00 94.38 102 ILE A O 1
ATOM 808 N N . LYS A 1 103 ? -15.682 12.865 15.955 1.00 95.19 103 LYS A N 1
ATOM 809 C CA . LYS A 1 103 ? -17.083 12.706 16.317 1.00 95.19 103 LYS A CA 1
ATOM 810 C C . LYS A 1 103 ? -17.642 11.471 15.633 1.00 95.19 103 LYS A C 1
ATOM 812 O O . LYS A 1 103 ? -17.683 11.393 14.408 1.00 95.19 103 LYS A O 1
ATOM 817 N N . ILE A 1 104 ? -18.125 10.540 16.440 1.00 94.62 104 ILE A N 1
ATOM 818 C CA . ILE A 1 104 ? -18.748 9.296 15.995 1.00 94.62 104 ILE A CA 1
ATOM 819 C C . ILE A 1 104 ? -20.248 9.431 16.217 1.00 94.62 104 ILE A C 1
ATOM 821 O O . ILE A 1 104 ? -20.677 9.858 17.288 1.00 94.62 104 ILE A O 1
ATOM 825 N N . ILE A 1 105 ? -21.049 9.095 15.212 1.00 95.19 105 ILE A N 1
ATOM 826 C CA . ILE A 1 105 ? -22.506 9.231 15.236 1.00 95.19 105 ILE A CA 1
ATOM 827 C C . ILE A 1 105 ? -23.118 7.883 14.873 1.00 95.19 105 ILE A C 1
ATOM 829 O O . ILE A 1 105 ? -22.864 7.355 13.792 1.00 95.19 105 ILE A O 1
ATOM 833 N N . LYS A 1 106 ? -23.955 7.343 15.755 1.00 90.69 106 LYS A N 1
ATOM 834 C CA . LYS A 1 106 ? -24.778 6.169 15.476 1.00 90.69 106 LYS A CA 1
ATOM 835 C C . LYS A 1 106 ? -26.076 6.606 14.799 1.00 90.69 106 LYS A C 1
ATOM 837 O O . LYS A 1 106 ? -26.766 7.528 15.235 1.00 90.69 106 LYS A O 1
ATOM 842 N N . ARG A 1 107 ? -26.397 5.945 13.694 1.00 87.81 107 ARG A N 1
ATOM 843 C CA . ARG A 1 107 ? -27.699 5.956 13.019 1.00 87.81 107 ARG A CA 1
ATOM 844 C C . ARG A 1 107 ? -28.193 4.507 12.958 1.00 87.81 107 ARG A C 1
ATOM 846 O O . ARG A 1 107 ? -27.403 3.595 13.187 1.00 87.81 107 ARG A O 1
ATOM 853 N N . LEU A 1 108 ? -29.481 4.307 12.676 1.00 79.88 108 LEU A N 1
ATOM 854 C CA . LEU A 1 108 ? -30.171 3.008 12.774 1.00 79.88 108 LEU A CA 1
ATOM 855 C C . LEU A 1 108 ? -29.376 1.821 12.195 1.00 79.88 108 LEU A C 1
ATOM 857 O O . LEU A 1 108 ? -29.316 0.766 12.816 1.00 79.88 108 LEU A O 1
ATOM 861 N N . ASP A 1 109 ? -28.726 2.013 11.052 1.00 80.00 109 ASP A N 1
ATOM 862 C CA . ASP A 1 109 ? -28.026 0.986 10.278 1.00 80.00 109 ASP A CA 1
ATOM 863 C C . ASP A 1 109 ? -26.531 1.277 10.060 1.00 80.00 109 ASP A C 1
ATOM 865 O O . ASP A 1 109 ? -25.826 0.488 9.435 1.00 80.00 109 ASP A O 1
ATOM 869 N N . LYS A 1 110 ? -26.020 2.409 10.558 1.00 88.62 110 LYS A N 1
ATOM 870 C CA . LYS A 1 110 ? -24.681 2.893 10.201 1.00 88.62 110 LYS A CA 1
ATOM 871 C C . LYS A 1 110 ? -24.014 3.695 11.300 1.00 88.62 110 LYS A C 1
ATOM 873 O O . LYS A 1 110 ? -24.655 4.390 12.088 1.00 88.62 110 LYS A O 1
ATOM 878 N N . VAL A 1 111 ? -22.691 3.637 11.297 1.00 91.38 111 VAL A N 1
ATOM 879 C CA . VAL A 1 111 ? -21.837 4.493 12.114 1.00 91.38 111 VAL A CA 1
ATOM 880 C C . VAL A 1 111 ? -21.180 5.497 11.179 1.00 91.38 111 VAL A C 1
ATOM 882 O O . VAL A 1 111 ? -20.596 5.114 10.170 1.00 91.38 111 VAL A O 1
ATOM 885 N N . LEU A 1 112 ? -21.323 6.782 11.487 1.00 93.25 112 LEU A N 1
ATOM 886 C CA . LEU A 1 112 ? -20.703 7.871 10.740 1.00 93.25 112 LEU A CA 1
ATOM 887 C C . LEU A 1 112 ? -19.565 8.462 11.559 1.00 93.25 112 LEU A C 1
ATOM 889 O O . LEU A 1 112 ? -19.713 8.662 12.767 1.00 93.25 112 LEU A O 1
ATOM 893 N N . ILE A 1 113 ? -18.471 8.808 10.892 1.00 92.12 113 ILE A N 1
ATOM 894 C CA . ILE A 1 113 ? -17.349 9.511 11.503 1.00 92.12 113 ILE A CA 1
ATOM 895 C C . ILE A 1 113 ? -17.169 10.872 10.841 1.00 92.12 113 ILE A C 1
ATOM 897 O O . ILE A 1 113 ? -17.119 11.008 9.619 1.00 92.12 113 ILE A O 1
ATOM 901 N N . ASN A 1 114 ? -17.068 11.886 11.694 1.00 91.75 114 ASN A N 1
ATOM 902 C CA . ASN A 1 114 ? -16.515 13.188 11.374 1.00 91.75 114 ASN A CA 1
ATOM 903 C C . ASN A 1 114 ? -15.165 13.286 12.072 1.00 91.75 114 ASN A C 1
ATOM 905 O O . ASN A 1 114 ? -15.084 13.066 13.278 1.00 91.75 114 ASN A O 1
ATOM 909 N N . SER A 1 115 ? -14.110 13.588 11.335 1.00 90.75 115 SER A N 1
ATOM 910 C CA . SER A 1 115 ? -12.767 13.637 11.893 1.00 90.75 115 SER A CA 1
ATOM 911 C C . SER A 1 115 ? -11.941 14.699 11.195 1.00 90.75 115 SER A C 1
ATOM 913 O O . SER A 1 115 ? -12.090 14.913 9.997 1.00 90.75 115 SER A O 1
ATOM 915 N N . SER A 1 116 ? -11.084 15.361 11.958 1.00 91.62 116 SER A N 1
ATOM 916 C CA . SER A 1 116 ? -10.016 16.207 11.443 1.00 91.62 116 SER A CA 1
ATOM 917 C C . SER A 1 116 ? -8.812 15.971 12.332 1.00 91.62 116 SER A C 1
ATOM 919 O O . SER A 1 116 ? -8.708 16.585 13.391 1.00 91.62 116 SER A O 1
ATOM 921 N N . ILE A 1 117 ? -7.947 15.048 11.929 1.00 89.12 117 ILE A N 1
ATOM 922 C CA . ILE A 1 117 ? -6.741 14.664 12.657 1.00 89.12 117 ILE A CA 1
ATOM 923 C C . ILE A 1 117 ? -5.530 15.067 11.832 1.00 89.12 117 ILE A C 1
ATOM 925 O O . ILE A 1 117 ? -5.441 14.759 10.647 1.00 89.12 117 ILE A O 1
ATOM 929 N N . ASN A 1 118 ? -4.573 15.707 12.484 1.00 86.62 118 ASN A N 1
ATOM 930 C CA . ASN A 1 118 ? -3.231 15.903 11.976 1.00 86.62 118 ASN A CA 1
ATOM 931 C C . ASN A 1 118 ? -2.276 15.110 12.857 1.00 86.62 118 ASN A C 1
ATOM 933 O O . ASN A 1 118 ? -2.378 15.149 14.085 1.00 86.62 118 ASN A O 1
ATOM 937 N N . LEU A 1 119 ? -1.344 14.414 12.226 1.00 82.44 119 LEU A N 1
ATOM 938 C CA . LEU A 1 119 ? -0.236 13.751 12.881 1.00 82.44 119 LEU A CA 1
ATOM 939 C C . LEU A 1 119 ? 1.044 14.196 12.187 1.00 82.44 119 LEU A C 1
ATOM 941 O O . LEU A 1 119 ? 1.154 14.143 10.967 1.00 82.44 119 LEU A O 1
ATOM 945 N N . ILE A 1 120 ? 2.005 14.650 12.982 1.00 78.38 120 ILE A N 1
ATOM 946 C CA . ILE A 1 120 ? 3.350 14.949 12.506 1.00 78.38 120 ILE A CA 1
ATOM 947 C C . ILE A 1 120 ? 4.314 14.068 13.284 1.00 78.38 120 ILE A C 1
ATOM 949 O O . ILE A 1 120 ? 4.260 14.017 14.518 1.00 78.38 120 ILE A O 1
ATOM 953 N N . THR A 1 121 ? 5.201 13.393 12.567 1.00 72.00 121 THR A N 1
ATOM 954 C CA . THR A 1 121 ? 6.297 12.620 13.157 1.00 72.00 121 THR A CA 1
ATOM 955 C C . THR A 1 121 ? 7.630 13.223 12.724 1.00 72.00 121 THR A C 1
ATOM 957 O O . THR A 1 121 ? 7.672 13.963 11.750 1.00 72.00 121 THR A O 1
ATOM 960 N N . LYS A 1 122 ? 8.701 13.030 13.505 1.00 63.53 122 LYS A N 1
ATOM 961 C CA . LYS A 1 122 ? 9.995 13.716 13.292 1.00 63.53 122 LYS A CA 1
ATOM 962 C C . LYS A 1 122 ? 11.117 12.806 12.792 1.00 63.53 122 LYS A C 1
ATOM 964 O O . LYS A 1 122 ? 12.147 13.316 12.361 1.00 63.53 122 LYS A O 1
ATOM 969 N N . LYS A 1 123 ? 10.960 11.487 12.901 1.00 62.22 123 LYS A N 1
ATOM 970 C CA . LYS A 1 123 ? 11.956 10.484 12.501 1.00 62.22 123 LYS A CA 1
ATOM 971 C C . LYS A 1 123 ? 11.237 9.224 11.992 1.00 62.22 123 LYS A C 1
ATOM 973 O O . LYS A 1 123 ? 10.956 8.354 12.814 1.00 62.22 123 LYS A O 1
ATOM 978 N N . PRO A 1 124 ? 10.915 9.142 10.688 1.00 57.47 124 PRO A N 1
ATOM 979 C CA . PRO A 1 124 ? 11.117 10.157 9.647 1.00 57.47 124 PRO A CA 1
ATOM 980 C C . PRO A 1 124 ? 10.219 11.389 9.832 1.00 57.47 124 PRO A C 1
ATOM 982 O O . PRO A 1 124 ? 9.263 11.349 10.602 1.00 57.47 124 PRO A O 1
ATOM 985 N N . ASN A 1 125 ? 10.540 12.510 9.175 1.00 65.62 125 ASN A N 1
ATOM 986 C CA . ASN A 1 125 ? 9.650 13.669 9.194 1.00 65.62 125 ASN A CA 1
ATOM 987 C C . ASN A 1 125 ? 8.437 13.367 8.311 1.00 65.62 125 ASN A C 1
ATOM 989 O O . ASN A 1 125 ? 8.559 13.367 7.086 1.00 65.62 125 ASN A O 1
ATOM 993 N N . THR A 1 126 ? 7.289 13.086 8.924 1.00 69.62 126 THR A N 1
ATOM 994 C CA . THR A 1 126 ? 6.051 12.829 8.184 1.00 69.62 126 THR A CA 1
ATOM 995 C C . THR A 1 126 ? 4.947 13.755 8.600 1.00 69.62 126 THR A C 1
ATOM 997 O O . THR A 1 126 ? 4.845 14.136 9.767 1.00 69.62 126 THR A O 1
ATOM 1000 N N . LYS A 1 127 ? 4.079 14.062 7.642 1.00 73.31 127 LYS A N 1
ATOM 1001 C CA . LYS A 1 127 ? 2.814 14.739 7.887 1.00 73.31 127 LYS A CA 1
ATOM 1002 C C . LYS A 1 127 ? 1.701 13.848 7.359 1.00 73.31 127 LYS A C 1
ATOM 1004 O O . LYS A 1 127 ? 1.689 13.475 6.192 1.00 73.31 127 LYS A O 1
ATOM 1009 N N . GLN A 1 128 ? 0.777 13.504 8.240 1.00 77.19 128 GLN A N 1
ATOM 1010 C CA . GLN A 1 128 ? -0.443 12.785 7.925 1.00 77.19 128 GLN A CA 1
ATOM 1011 C C . GLN A 1 128 ? -1.621 13.686 8.279 1.00 77.19 128 GLN A C 1
ATOM 1013 O O . GLN A 1 128 ? -1.708 14.200 9.399 1.00 77.19 128 GLN A O 1
ATOM 1018 N N . GLN A 1 129 ? -2.561 13.825 7.352 1.00 80.75 129 GLN A N 1
ATOM 1019 C CA . GLN A 1 129 ? -3.839 14.466 7.612 1.00 80.75 129 GLN A CA 1
ATOM 1020 C C . GLN A 1 129 ? -4.968 13.490 7.307 1.00 80.75 129 GLN A C 1
ATOM 1022 O O . GLN A 1 129 ? -4.989 12.839 6.266 1.00 80.75 129 GLN A O 1
ATOM 1027 N N . PHE A 1 130 ? -5.916 13.400 8.231 1.00 82.19 130 PHE A N 1
ATOM 1028 C CA . PHE A 1 130 ? -7.081 12.548 8.105 1.00 82.19 130 PHE A CA 1
ATOM 1029 C C . PHE A 1 130 ? -8.342 13.364 8.347 1.00 82.19 130 PHE A C 1
ATOM 1031 O O . PHE A 1 130 ? -8.654 13.740 9.479 1.00 82.19 130 PHE A O 1
ATOM 1038 N N . ILE A 1 131 ? -9.048 13.668 7.259 1.00 84.31 131 ILE A N 1
ATOM 1039 C CA . ILE A 1 131 ? -10.281 14.448 7.286 1.00 84.31 131 ILE A CA 1
ATOM 1040 C C . ILE A 1 131 ? -11.421 13.578 6.773 1.00 84.31 131 ILE A C 1
ATOM 1042 O O . ILE A 1 131 ? -11.427 13.157 5.620 1.00 84.31 131 ILE A O 1
ATOM 1046 N N . LEU A 1 132 ? -12.416 13.351 7.628 1.00 86.06 132 LEU A N 1
ATOM 1047 C CA . LEU A 1 132 ? -13.666 12.687 7.280 1.00 86.06 132 LEU A CA 1
ATOM 1048 C C . LEU A 1 132 ? -14.837 13.617 7.563 1.00 86.06 132 LEU A C 1
ATOM 1050 O O . LEU A 1 132 ? -14.927 14.192 8.646 1.00 86.06 132 LEU A O 1
ATOM 1054 N N . THR A 1 133 ? -15.773 13.699 6.621 1.00 89.56 133 THR A N 1
ATOM 1055 C CA . THR A 1 133 ? -17.048 14.399 6.815 1.00 89.56 133 THR A CA 1
ATOM 1056 C C . THR A 1 133 ? -18.194 13.437 6.538 1.00 89.56 133 THR A C 1
ATOM 1058 O O . THR A 1 133 ? -18.361 12.982 5.412 1.00 89.56 133 THR A O 1
ATOM 1061 N N . ASN A 1 134 ? -18.973 13.118 7.573 1.00 88.69 134 ASN A N 1
ATOM 1062 C CA . ASN A 1 134 ? -20.106 12.190 7.560 1.00 88.69 134 ASN A CA 1
ATOM 1063 C C . ASN A 1 134 ? -19.798 10.860 6.859 1.00 88.69 134 ASN A C 1
ATOM 1065 O O . ASN A 1 134 ? -20.650 10.306 6.164 1.00 88.69 134 ASN A O 1
ATOM 1069 N N . ASN A 1 135 ? -18.580 10.351 7.038 1.00 89.06 135 ASN A N 1
ATOM 1070 C CA . ASN A 1 135 ? -18.127 9.174 6.317 1.00 89.06 135 ASN A CA 1
ATOM 1071 C C . ASN A 1 135 ? -18.675 7.906 7.001 1.00 89.06 135 ASN A C 1
ATOM 1073 O O . ASN A 1 135 ? -18.477 7.751 8.213 1.00 89.06 135 ASN A O 1
ATOM 1077 N N . PRO A 1 136 ? -19.402 7.031 6.282 1.00 89.62 136 PRO A N 1
ATOM 1078 C CA . PRO A 1 136 ? -19.850 5.760 6.828 1.00 89.62 136 PRO A CA 1
ATOM 1079 C C . PRO A 1 136 ? -18.666 4.821 7.056 1.00 89.62 136 PRO A C 1
ATOM 1081 O O . PRO A 1 136 ? -17.825 4.630 6.183 1.00 89.62 136 PRO A O 1
ATOM 1084 N N . VAL A 1 137 ? -18.628 4.192 8.226 1.00 89.19 137 VAL A N 1
ATOM 1085 C CA . VAL A 1 137 ? -17.601 3.200 8.553 1.00 89.19 137 VAL A CA 1
ATOM 1086 C C . VAL A 1 137 ? -18.212 1.820 8.669 1.00 89.19 137 VAL A C 1
ATOM 1088 O O . VAL A 1 137 ? -19.333 1.662 9.166 1.00 89.19 137 VAL A O 1
ATOM 1091 N N . GLN A 1 138 ? -17.460 0.812 8.234 1.00 90.25 138 GLN A N 1
ATOM 1092 C CA . GLN A 1 138 ? -17.869 -0.567 8.429 1.00 90.25 138 GLN A CA 1
ATOM 1093 C C . GLN A 1 138 ? -17.957 -0.847 9.927 1.00 90.25 138 GLN A C 1
ATOM 1095 O O . GLN A 1 138 ? -17.031 -0.549 10.687 1.00 90.25 138 GLN A O 1
ATOM 1100 N N . SER A 1 139 ? -19.100 -1.378 10.353 1.00 90.94 139 SER A N 1
ATOM 1101 C CA . SER A 1 139 ? -19.367 -1.665 11.753 1.00 90.94 139 SER A CA 1
ATOM 1102 C C . SER A 1 139 ? -19.590 -3.152 11.957 1.00 90.94 139 SER A C 1
ATOM 1104 O O . SER A 1 139 ? -20.373 -3.765 11.239 1.00 90.94 139 SER A O 1
ATOM 1106 N N . PHE A 1 140 ? -18.935 -3.695 12.975 1.00 92.25 140 PHE A N 1
ATOM 1107 C CA . PHE A 1 140 ? -18.995 -5.102 13.338 1.00 92.25 140 PHE A CA 1
ATOM 1108 C C . PHE A 1 140 ? -19.470 -5.255 14.785 1.00 92.25 140 PHE A C 1
ATOM 1110 O O . PHE A 1 140 ? -19.189 -4.400 15.631 1.00 92.25 140 PHE A O 1
ATOM 1117 N N . THR A 1 141 ? -20.157 -6.352 15.097 1.00 93.56 141 THR A N 1
ATOM 1118 C CA . THR A 1 141 ? -20.103 -6.913 16.455 1.00 93.56 141 THR A CA 1
ATOM 1119 C C . THR A 1 141 ? -18.722 -7.522 16.706 1.00 93.56 141 THR A C 1
ATOM 1121 O O . THR A 1 141 ? -17.950 -7.735 15.768 1.00 93.56 141 THR A O 1
ATOM 1124 N N . PHE A 1 142 ? -18.400 -7.821 17.965 1.00 94.50 142 PHE A N 1
ATOM 1125 C CA . PHE A 1 142 ? -17.162 -8.526 18.294 1.00 94.50 142 PHE A CA 1
ATOM 1126 C C . PHE A 1 142 ? -17.032 -9.843 17.508 1.00 94.50 142 PHE A C 1
ATOM 1128 O O . PHE A 1 142 ? -15.994 -10.097 16.904 1.00 94.50 142 PHE A O 1
ATOM 1135 N N . GLU A 1 143 ? -18.095 -10.646 17.454 1.00 94.69 143 GLU A N 1
ATOM 1136 C CA . GLU A 1 143 ? -18.111 -11.933 16.752 1.00 94.69 143 GLU A CA 1
ATOM 1137 C C . GLU A 1 143 ? -17.920 -11.759 15.239 1.00 94.69 143 GLU A C 1
ATOM 1139 O O . GLU A 1 143 ? -17.063 -12.416 14.653 1.00 94.69 143 GLU A O 1
ATOM 1144 N N . GLN A 1 144 ? -18.628 -10.805 14.621 1.00 94.12 144 GLN A N 1
ATOM 1145 C CA . GLN A 1 144 ? -18.480 -10.506 13.191 1.00 94.12 144 GLN A CA 1
ATOM 1146 C C . GLN A 1 144 ? -17.062 -10.043 12.838 1.00 94.12 144 GLN A C 1
ATOM 1148 O O . GLN A 1 144 ? -16.555 -10.363 11.766 1.00 94.12 144 GLN A O 1
ATOM 1153 N N . TYR A 1 145 ? -16.415 -9.287 13.728 1.00 92.94 145 TYR A N 1
ATOM 1154 C CA . TYR A 1 145 ? -15.031 -8.868 13.535 1.00 92.94 145 TYR A CA 1
ATOM 1155 C C . TYR A 1 145 ? -14.071 -10.064 13.592 1.00 92.94 145 TYR A C 1
ATOM 1157 O O . TYR A 1 145 ? -13.199 -10.183 12.735 1.00 92.94 145 TYR A O 1
ATOM 1165 N N . GLN A 1 146 ? -14.249 -10.976 14.554 1.00 92.12 146 GLN A N 1
ATOM 1166 C CA . GLN A 1 146 ? -13.431 -12.190 14.645 1.00 92.12 146 GLN A CA 1
ATOM 1167 C C . GLN A 1 146 ? -13.596 -13.076 13.401 1.00 92.12 146 GLN A C 1
ATOM 1169 O O . GLN A 1 146 ? -12.604 -13.538 12.843 1.00 92.12 146 GLN A O 1
ATOM 1174 N N . GLU A 1 147 ? -14.827 -13.264 12.919 1.00 92.75 147 GLU A N 1
ATOM 1175 C CA . GLU A 1 147 ? -15.105 -13.997 11.676 1.00 92.75 147 GLU A CA 1
ATOM 1176 C C . GLU A 1 147 ? -14.461 -13.333 10.454 1.00 92.75 147 GLU A C 1
ATOM 1178 O O . GLU A 1 147 ? -13.820 -14.010 9.648 1.00 92.75 147 GLU A O 1
ATOM 1183 N N . TYR A 1 148 ? -14.588 -12.007 10.335 1.00 89.94 148 TYR A N 1
ATOM 1184 C CA . TYR A 1 148 ? -13.971 -11.238 9.258 1.00 89.94 148 TYR A CA 1
ATOM 1185 C C . TYR A 1 148 ? -12.448 -11.415 9.244 1.00 89.94 148 TYR A C 1
ATOM 1187 O O . TYR A 1 148 ? -11.887 -11.756 8.204 1.00 89.94 148 TYR A O 1
ATOM 1195 N N . MET A 1 149 ? -11.789 -11.253 10.395 1.00 85.25 149 MET A N 1
ATOM 1196 C CA . MET A 1 149 ? -10.336 -11.403 10.501 1.00 85.25 149 MET A CA 1
ATOM 1197 C C . MET A 1 149 ? -9.881 -12.846 10.252 1.00 85.25 149 MET A C 1
ATOM 1199 O O . MET A 1 149 ? -8.902 -13.054 9.550 1.00 85.25 149 MET A O 1
ATOM 1203 N N . ASN A 1 150 ? -10.613 -13.856 10.735 1.00 87.94 150 ASN A N 1
ATOM 1204 C CA . ASN A 1 150 ? -10.301 -15.261 10.444 1.00 87.94 150 ASN A CA 1
ATOM 1205 C C . ASN A 1 150 ? -10.354 -15.572 8.944 1.00 87.94 150 ASN A C 1
ATOM 1207 O O . ASN A 1 150 ? -9.523 -16.328 8.438 1.00 87.94 150 ASN A O 1
ATOM 1211 N N . LYS A 1 151 ? -11.324 -14.992 8.229 1.00 87.50 151 LYS A N 1
ATOM 1212 C CA . LYS A 1 151 ? -11.422 -15.139 6.777 1.00 87.50 151 LYS A CA 1
ATOM 1213 C C . LYS A 1 151 ? -10.241 -14.478 6.066 1.00 87.50 151 LYS A C 1
ATOM 1215 O O . LYS A 1 151 ? -9.722 -15.067 5.127 1.00 87.50 151 LYS A O 1
ATOM 1220 N N . GLN A 1 152 ? -9.828 -13.289 6.509 1.00 79.62 152 GLN A N 1
ATOM 1221 C CA . GLN A 1 152 ? -8.654 -12.603 5.959 1.00 79.62 152 GLN A CA 1
ATOM 1222 C C . GLN A 1 152 ? -7.374 -13.413 6.186 1.00 79.62 152 GLN A C 1
ATOM 1224 O O . GLN A 1 152 ? -6.645 -13.653 5.231 1.00 79.62 152 GLN A O 1
ATOM 1229 N N . ASP A 1 153 ? -7.157 -13.921 7.402 1.00 76.31 153 ASP A N 1
ATOM 1230 C CA . ASP A 1 153 ? -5.995 -14.763 7.710 1.00 76.31 153 ASP A CA 1
ATOM 1231 C C . ASP A 1 153 ? -5.968 -16.026 6.839 1.00 76.31 153 ASP A C 1
ATOM 1233 O O . ASP A 1 153 ? -4.934 -16.367 6.284 1.00 76.31 153 ASP A O 1
ATOM 1237 N N . SER A 1 154 ? -7.121 -16.679 6.645 1.00 81.25 154 SER A N 1
ATOM 1238 C CA . SER A 1 154 ? -7.207 -17.886 5.806 1.00 81.25 154 SER A CA 1
ATOM 1239 C C . SER A 1 154 ? -6.874 -17.607 4.337 1.00 81.25 154 SER A C 1
ATOM 1241 O O . SER A 1 154 ? -6.293 -18.455 3.669 1.00 81.25 154 SER A O 1
ATOM 1243 N N . ILE A 1 155 ? -7.259 -16.435 3.817 1.00 77.12 155 ILE A N 1
ATOM 1244 C CA . ILE A 1 155 ? -6.889 -16.008 2.460 1.00 77.12 155 ILE A CA 1
ATOM 1245 C C . ILE A 1 155 ? -5.379 -15.770 2.393 1.00 77.12 155 ILE A C 1
ATOM 1247 O O . ILE A 1 155 ? -4.732 -16.292 1.492 1.00 77.12 155 ILE A O 1
ATOM 1251 N N . GLY A 1 156 ? -4.817 -15.058 3.373 1.00 67.88 156 GLY A N 1
ATOM 1252 C CA . GLY A 1 156 ? -3.379 -14.801 3.438 1.00 67.88 156 GLY A CA 1
ATOM 1253 C C . GLY A 1 156 ? -2.540 -16.077 3.563 1.00 67.88 156 GLY A C 1
ATOM 1254 O O . GLY A 1 156 ? -1.493 -16.182 2.929 1.00 67.88 156 GLY A O 1
ATOM 1255 N N . ASP A 1 157 ? -3.006 -17.072 4.322 1.00 74.31 157 ASP A N 1
ATOM 1256 C CA . ASP A 1 157 ? -2.345 -18.377 4.430 1.00 74.31 157 ASP A CA 1
ATOM 1257 C C . ASP A 1 157 ? -2.363 -19.129 3.089 1.00 74.31 157 ASP A C 1
ATOM 1259 O O . ASP A 1 157 ? -1.337 -19.669 2.681 1.00 74.31 157 ASP A O 1
ATOM 1263 N N . LEU A 1 158 ? -3.486 -19.109 2.360 1.00 73.50 158 LEU A N 1
ATOM 1264 C CA . LEU A 1 158 ? -3.579 -19.712 1.024 1.00 73.50 158 LEU A CA 1
ATOM 1265 C C . LEU A 1 158 ? -2.644 -19.029 0.019 1.00 73.50 158 LEU A C 1
ATOM 1267 O O . LEU A 1 158 ? -1.936 -19.715 -0.715 1.00 73.50 158 LEU A O 1
ATOM 1271 N N . GLU A 1 159 ? -2.612 -17.695 0.005 1.00 64.56 159 GLU A N 1
ATOM 1272 C CA . GLU A 1 159 ? -1.709 -16.916 -0.852 1.00 64.56 159 GLU A CA 1
ATOM 1273 C C . GLU A 1 159 ? -0.240 -17.195 -0.512 1.00 64.56 159 GLU A C 1
ATOM 1275 O O . GLU A 1 159 ? 0.601 -17.345 -1.402 1.00 64.56 159 GLU A O 1
ATOM 1280 N N . LYS A 1 160 ? 0.081 -17.319 0.781 1.00 64.56 160 LYS A N 1
ATOM 1281 C CA . LYS A 1 160 ? 1.424 -17.669 1.244 1.00 64.56 160 LYS A CA 1
ATOM 1282 C C . LYS A 1 160 ? 1.813 -19.082 0.827 1.00 64.56 160 LYS A C 1
ATOM 1284 O O . LYS A 1 160 ? 2.932 -19.270 0.357 1.00 64.56 160 LYS A O 1
ATOM 1289 N N . ASP A 1 161 ? 0.931 -20.060 0.987 1.00 68.31 161 ASP A N 1
ATOM 1290 C CA . ASP A 1 161 ? 1.193 -21.440 0.580 1.00 68.31 161 ASP A CA 1
ATOM 1291 C C . ASP A 1 161 ? 1.360 -21.542 -0.940 1.00 68.31 161 ASP A C 1
ATOM 1293 O O . ASP A 1 161 ? 2.268 -22.223 -1.419 1.00 68.31 161 ASP A O 1
ATOM 1297 N N . GLU A 1 162 ? 0.552 -20.815 -1.715 1.00 64.19 162 GLU A N 1
ATOM 1298 C CA . GLU A 1 162 ? 0.715 -20.706 -3.166 1.00 64.19 162 GLU A CA 1
ATOM 1299 C C . GLU A 1 162 ? 2.072 -20.089 -3.525 1.00 64.19 162 GLU A C 1
ATOM 1301 O O . GLU A 1 162 ? 2.803 -20.640 -4.354 1.00 64.19 162 GLU A O 1
ATOM 1306 N N . MET A 1 163 ? 2.469 -19.007 -2.851 1.00 50.31 163 MET A N 1
ATOM 1307 C CA . MET A 1 163 ? 3.772 -18.372 -3.041 1.00 50.31 163 MET A CA 1
ATOM 1308 C C . MET A 1 163 ? 4.929 -19.313 -2.676 1.00 50.31 163 MET A C 1
ATOM 1310 O O . MET A 1 163 ? 5.890 -19.417 -3.436 1.00 50.31 163 MET A O 1
ATOM 1314 N N . VAL A 1 164 ? 4.854 -20.017 -1.543 1.00 56.78 164 VAL A N 1
ATOM 1315 C CA . VAL A 1 164 ? 5.890 -20.959 -1.086 1.00 56.78 164 VAL A CA 1
ATOM 1316 C C . VAL A 1 164 ? 6.003 -22.144 -2.033 1.00 56.78 164 VAL A C 1
ATOM 1318 O O . VAL A 1 164 ? 7.119 -22.533 -2.374 1.00 56.78 164 VAL A O 1
ATOM 1321 N N . ASN A 1 165 ? 4.883 -22.701 -2.493 1.00 59.66 165 ASN A N 1
ATOM 1322 C CA . ASN A 1 165 ? 4.884 -23.782 -3.476 1.00 59.66 165 ASN A CA 1
ATOM 1323 C C . ASN A 1 165 ? 5.501 -23.311 -4.794 1.00 59.66 165 ASN A C 1
ATOM 1325 O O . ASN A 1 165 ? 6.401 -23.967 -5.315 1.00 59.66 165 ASN A O 1
ATOM 1329 N N . THR A 1 166 ? 5.106 -22.126 -5.263 1.00 52.69 166 THR A N 1
ATOM 1330 C CA . THR A 1 166 ? 5.661 -21.504 -6.472 1.00 52.69 166 THR A CA 1
ATOM 1331 C C . THR A 1 166 ? 7.166 -21.262 -6.333 1.00 52.69 166 THR A C 1
ATOM 1333 O O . THR A 1 166 ? 7.936 -21.589 -7.235 1.00 52.69 166 THR A O 1
ATOM 1336 N N . MET A 1 167 ? 7.626 -20.745 -5.189 1.00 43.91 167 MET A N 1
ATOM 1337 C CA . MET A 1 167 ? 9.050 -20.532 -4.915 1.00 43.91 167 MET A CA 1
ATOM 1338 C C . MET A 1 167 ? 9.819 -21.845 -4.792 1.00 43.91 167 MET A C 1
ATOM 1340 O O . MET A 1 167 ? 10.934 -21.943 -5.292 1.00 43.91 167 MET A O 1
ATOM 1344 N N . THR A 1 168 ? 9.249 -22.853 -4.138 1.00 54.31 168 THR A N 1
ATOM 1345 C CA . THR A 1 168 ? 9.900 -24.153 -3.942 1.00 54.31 168 THR A CA 1
ATOM 1346 C C . THR A 1 168 ? 10.042 -24.877 -5.274 1.00 54.31 168 THR A C 1
ATOM 1348 O O . THR A 1 168 ? 11.115 -25.399 -5.567 1.00 54.31 168 THR A O 1
ATOM 1351 N N . GLU A 1 169 ? 9.013 -24.855 -6.121 1.00 52.78 169 GLU A N 1
ATOM 1352 C CA . GLU A 1 169 ? 9.081 -25.361 -7.493 1.00 52.78 169 GLU A CA 1
ATOM 1353 C C . GLU A 1 169 ? 10.120 -24.587 -8.316 1.00 52.78 169 GLU A C 1
ATOM 1355 O O . GLU A 1 169 ? 10.968 -25.198 -8.972 1.00 52.78 169 GLU A O 1
ATOM 1360 N N . ALA A 1 170 ? 10.146 -23.255 -8.209 1.00 46.25 170 ALA A N 1
ATOM 1361 C CA . ALA A 1 170 ? 11.142 -22.422 -8.875 1.00 46.25 170 ALA A CA 1
ATOM 1362 C C . ALA A 1 170 ? 12.576 -22.731 -8.412 1.00 46.25 170 ALA A C 1
ATOM 1364 O O . ALA A 1 170 ? 13.467 -22.834 -9.244 1.00 46.25 170 ALA A O 1
ATOM 1365 N N . ILE A 1 171 ? 12.820 -22.929 -7.112 1.00 46.03 171 ILE A N 1
ATOM 1366 C CA . ILE A 1 171 ? 14.144 -23.266 -6.558 1.00 46.03 171 ILE A CA 1
ATOM 1367 C C . ILE A 1 171 ? 14.568 -24.677 -6.972 1.00 46.03 171 ILE A C 1
ATOM 1369 O O . ILE A 1 171 ? 15.692 -24.868 -7.425 1.00 46.03 171 ILE A O 1
ATOM 1373 N N . SER A 1 172 ? 13.659 -25.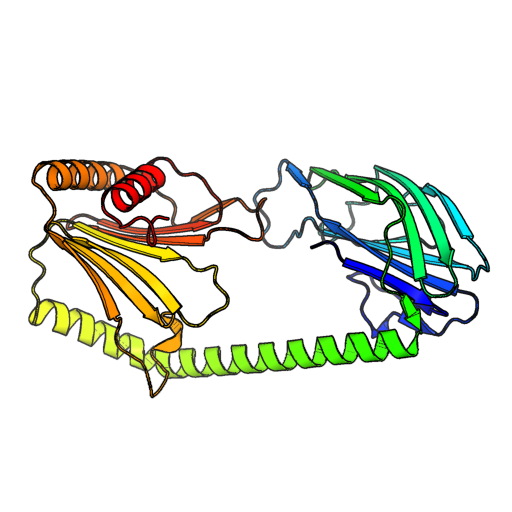649 -6.880 1.00 50.44 172 SER A N 1
ATOM 1374 C CA . SER A 1 172 ? 13.919 -27.050 -7.247 1.00 50.44 172 SER A CA 1
ATOM 1375 C C . SER A 1 172 ? 14.240 -27.206 -8.733 1.00 50.44 172 SER A C 1
ATOM 1377 O O . SER A 1 172 ? 14.964 -28.114 -9.132 1.00 50.44 172 SER A O 1
ATOM 1379 N N . THR A 1 173 ? 13.707 -26.308 -9.562 1.00 47.78 173 THR A N 1
ATOM 1380 C CA . THR A 1 173 ? 14.000 -26.248 -10.994 1.00 47.78 173 THR A CA 1
ATOM 1381 C C . THR A 1 173 ? 15.181 -25.329 -11.312 1.00 47.78 173 THR A C 1
ATOM 1383 O O . THR A 1 173 ? 15.812 -25.518 -12.348 1.00 47.78 173 THR A O 1
ATOM 1386 N N . ARG A 1 174 ? 15.568 -24.398 -10.430 1.00 39.09 174 ARG A N 1
ATOM 1387 C CA . ARG A 1 174 ? 16.625 -23.396 -10.664 1.00 39.09 174 ARG A CA 1
ATOM 1388 C C . ARG A 1 174 ? 18.000 -23.995 -10.948 1.00 39.09 174 ARG A C 1
ATOM 1390 O O . ARG A 1 174 ? 18.666 -23.511 -11.858 1.00 39.09 174 ARG A O 1
ATOM 1397 N N . ASP A 1 175 ? 18.403 -25.051 -10.241 1.00 38.41 175 ASP A N 1
ATOM 1398 C CA . ASP A 1 175 ? 19.696 -25.712 -10.490 1.00 38.41 175 ASP A CA 1
ATOM 1399 C C . ASP A 1 175 ? 19.726 -26.380 -11.875 1.00 38.41 175 ASP A C 1
ATOM 1401 O O . ASP A 1 175 ? 20.713 -26.276 -12.603 1.00 38.41 175 ASP A O 1
ATOM 1405 N N . SER A 1 176 ? 18.597 -26.949 -12.311 1.00 45.59 176 SER A N 1
ATOM 1406 C CA . SER A 1 176 ? 18.443 -27.463 -13.678 1.00 45.59 176 SER A CA 1
ATOM 1407 C C . SER A 1 176 ? 18.309 -26.347 -14.726 1.00 45.59 176 SER A C 1
ATOM 1409 O O . SER A 1 176 ? 18.797 -26.483 -15.844 1.00 45.59 176 SER A O 1
ATOM 1411 N N . ILE A 1 177 ? 17.708 -25.206 -14.369 1.00 39.69 177 ILE A N 1
ATOM 1412 C CA . ILE A 1 177 ? 17.525 -24.043 -15.245 1.00 39.69 177 ILE A CA 1
ATOM 1413 C C . ILE A 1 177 ? 18.840 -23.302 -15.458 1.00 39.69 177 ILE A C 1
ATOM 1415 O O . ILE A 1 177 ? 19.058 -22.828 -16.562 1.00 39.69 177 ILE A O 1
ATOM 1419 N N . TRP A 1 178 ? 19.742 -23.225 -14.477 1.00 37.91 178 TRP A N 1
ATOM 1420 C CA . TRP A 1 178 ? 21.043 -22.575 -14.669 1.00 37.91 178 TRP A CA 1
ATOM 1421 C C . TRP A 1 178 ? 21.926 -23.363 -15.647 1.00 37.91 178 TRP A C 1
ATOM 1423 O O . TRP A 1 178 ? 22.580 -22.773 -16.507 1.00 37.91 178 TRP A O 1
ATOM 1433 N N . GLU A 1 179 ? 21.886 -24.700 -15.594 1.00 41.75 179 GLU A N 1
ATOM 1434 C CA . GLU A 1 179 ? 22.509 -25.566 -16.604 1.00 41.75 179 GLU A CA 1
ATOM 1435 C C . GLU A 1 179 ? 21.813 -25.469 -17.970 1.00 41.75 179 GLU A C 1
ATOM 1437 O O . GLU A 1 179 ? 22.490 -25.368 -18.996 1.00 41.75 179 GLU A O 1
ATOM 1442 N N . ILE A 1 180 ? 20.477 -25.444 -18.010 1.00 44.44 180 ILE A N 1
ATOM 1443 C CA . ILE A 1 180 ? 19.706 -25.295 -19.253 1.00 44.44 180 ILE A CA 1
ATOM 1444 C C . ILE A 1 180 ? 19.897 -23.902 -19.866 1.00 44.44 180 ILE A C 1
ATOM 1446 O O . ILE A 1 180 ? 20.026 -23.814 -21.079 1.00 44.44 180 ILE A O 1
ATOM 1450 N N . GLU A 1 181 ? 19.973 -22.822 -19.088 1.00 39.66 181 GLU A N 1
ATOM 1451 C CA . GLU A 1 181 ? 20.246 -21.461 -19.559 1.00 39.66 181 GLU A CA 1
ATOM 1452 C C . GLU A 1 181 ? 21.686 -21.304 -20.015 1.00 39.66 181 GLU A C 1
ATOM 1454 O O . GLU A 1 181 ? 21.901 -20.741 -21.081 1.00 39.66 181 GLU A O 1
ATOM 1459 N N . ASN A 1 182 ? 22.674 -21.848 -19.302 1.00 44.84 182 ASN A N 1
ATOM 1460 C CA . ASN A 1 182 ? 24.047 -21.822 -19.802 1.00 44.84 182 ASN A CA 1
ATOM 1461 C C . ASN A 1 182 ? 24.185 -22.587 -21.117 1.00 44.84 182 ASN A C 1
ATOM 1463 O O . ASN A 1 182 ? 24.889 -22.139 -22.023 1.00 44.84 182 ASN A O 1
ATOM 1467 N N . ASN A 1 183 ? 23.496 -23.720 -21.248 1.00 44.50 183 ASN A N 1
ATOM 1468 C CA . ASN A 1 183 ? 23.482 -24.485 -22.488 1.00 44.50 183 ASN A CA 1
ATOM 1469 C C . ASN A 1 183 ? 22.637 -23.796 -23.573 1.00 44.50 183 ASN A C 1
ATOM 1471 O O . ASN A 1 183 ? 23.062 -23.762 -24.719 1.00 44.50 183 ASN A O 1
ATOM 1475 N N . ARG A 1 184 ? 21.528 -23.127 -23.230 1.00 44.41 184 ARG A N 1
ATOM 1476 C CA . ARG A 1 184 ? 20.671 -22.355 -24.150 1.00 44.41 184 ARG A CA 1
ATOM 1477 C C . ARG A 1 184 ? 21.321 -21.056 -24.609 1.00 44.41 184 ARG A C 1
ATOM 1479 O O . ARG A 1 184 ? 21.154 -20.700 -25.763 1.00 44.41 184 ARG A O 1
ATOM 1486 N N . VAL A 1 185 ? 22.069 -20.353 -23.765 1.00 41.50 185 VAL A N 1
ATOM 1487 C CA . VAL A 1 185 ? 22.871 -19.180 -24.145 1.00 41.50 185 VAL A CA 1
ATOM 1488 C C . VAL A 1 185 ? 23.989 -19.634 -25.077 1.00 41.50 185 VAL A C 1
ATOM 1490 O O . VAL A 1 185 ? 24.150 -19.061 -26.150 1.00 41.50 185 VAL A O 1
ATOM 1493 N N . LYS A 1 186 ? 24.684 -20.734 -24.756 1.00 41.31 186 LYS A N 1
ATOM 1494 C CA . LYS A 1 186 ? 25.694 -21.332 -25.645 1.00 41.31 186 LYS A CA 1
ATOM 1495 C C . LYS A 1 186 ? 25.108 -21.828 -26.973 1.00 41.31 186 LYS A C 1
ATOM 1497 O O . LYS A 1 186 ? 25.743 -21.638 -28.006 1.00 41.31 186 LYS A O 1
ATOM 1502 N N . ASP A 1 187 ? 23.914 -22.414 -26.977 1.00 39.97 187 ASP A N 1
ATOM 1503 C CA . ASP A 1 187 ? 23.271 -22.957 -28.180 1.00 39.97 187 ASP A CA 1
ATOM 1504 C C . ASP A 1 187 ? 22.522 -21.887 -28.991 1.00 39.97 187 ASP A C 1
ATOM 1506 O O . ASP A 1 187 ? 22.549 -21.925 -30.218 1.00 39.97 187 ASP A O 1
ATOM 1510 N N . SER A 1 188 ? 21.952 -20.865 -28.348 1.00 35.84 188 SER A N 1
ATOM 1511 C CA . SER A 1 188 ? 21.388 -19.672 -28.995 1.00 35.84 188 SER A CA 1
ATOM 1512 C C . SER A 1 188 ? 22.483 -18.823 -29.634 1.00 35.84 188 SER A C 1
ATOM 1514 O O . SER A 1 188 ? 22.296 -18.352 -30.749 1.00 35.84 188 SER A O 1
ATOM 1516 N N . LEU A 1 189 ? 23.641 -18.661 -28.984 1.00 35.88 189 LEU A N 1
ATOM 1517 C CA . LEU A 1 189 ? 24.808 -17.999 -29.581 1.00 35.88 189 LEU A CA 1
ATOM 1518 C C . LEU A 1 189 ? 25.399 -18.808 -30.752 1.00 35.88 189 LEU A C 1
ATOM 1520 O O . LEU A 1 189 ? 26.002 -18.221 -31.647 1.00 35.88 189 LEU A O 1
ATOM 1524 N N . LYS A 1 190 ? 25.205 -20.136 -30.784 1.00 38.03 190 LYS A N 1
ATOM 1525 C CA . LYS A 1 190 ? 25.596 -21.009 -31.909 1.00 38.03 190 LYS A CA 1
ATOM 1526 C C . LYS A 1 190 ? 24.586 -21.024 -33.062 1.00 38.03 190 LYS A C 1
ATOM 1528 O O . LYS A 1 190 ? 25.002 -21.099 -34.213 1.00 38.03 190 LYS A O 1
ATOM 1533 N N . GLN A 1 191 ? 23.281 -20.988 -32.782 1.00 32.66 191 GLN A N 1
ATOM 1534 C CA . GLN A 1 191 ? 22.216 -21.043 -33.799 1.00 32.66 191 GLN A CA 1
ATOM 1535 C C . GLN A 1 191 ? 21.842 -19.660 -34.355 1.00 32.66 191 GLN A C 1
ATOM 1537 O O . GLN A 1 191 ? 21.435 -19.538 -35.510 1.00 32.66 191 GLN A O 1
ATOM 1542 N N . HIS A 1 192 ? 22.019 -18.612 -33.551 1.00 36.50 192 HIS A N 1
ATOM 1543 C CA . HIS A 1 192 ? 21.837 -17.210 -33.908 1.00 36.50 192 HIS A CA 1
ATOM 1544 C C . HIS A 1 192 ? 23.049 -16.415 -33.407 1.00 36.50 192 HIS A C 1
ATOM 1546 O O . HIS A 1 192 ? 22.932 -15.699 -32.407 1.00 36.50 192 HIS A O 1
ATOM 1552 N N . PRO A 1 193 ? 24.222 -16.544 -34.060 1.00 37.19 193 PRO A N 1
ATOM 1553 C CA . PRO A 1 193 ? 25.366 -15.711 -33.723 1.00 37.19 193 PRO A CA 1
ATOM 1554 C C . PRO A 1 193 ? 24.918 -14.251 -33.748 1.00 37.19 193 PRO A C 1
ATOM 1556 O O . PRO A 1 193 ? 24.276 -13.793 -34.692 1.00 37.19 193 PRO A O 1
ATOM 1559 N N . TYR A 1 194 ? 25.180 -13.550 -32.652 1.00 41.06 194 TYR A N 1
ATOM 1560 C CA . TYR A 1 194 ? 24.836 -12.149 -32.481 1.00 41.06 194 TYR A CA 1
ATOM 1561 C C . TYR A 1 194 ? 25.445 -11.314 -33.617 1.00 41.06 194 TYR A C 1
ATOM 1563 O O . TYR A 1 194 ? 26.663 -11.266 -33.776 1.00 41.06 194 TYR A O 1
ATOM 1571 N N . THR A 1 195 ? 24.596 -10.662 -34.417 1.00 38.59 195 THR A N 1
ATOM 1572 C CA . THR A 1 195 ? 25.022 -9.791 -35.531 1.00 38.59 195 THR A CA 1
ATOM 1573 C C . THR A 1 195 ? 24.440 -8.370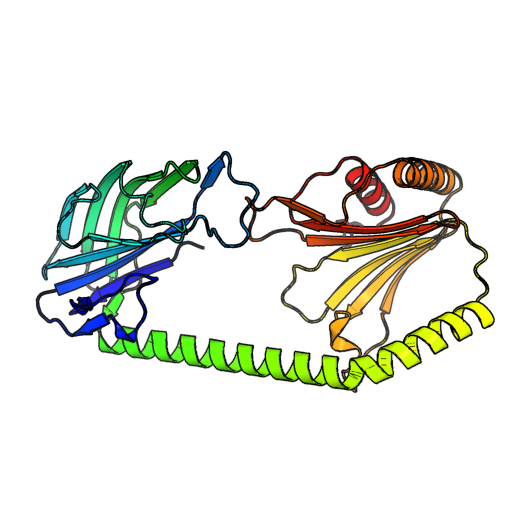 -35.459 1.00 38.59 195 THR A C 1
ATOM 1575 O O . THR A 1 195 ? 24.583 -7.607 -36.413 1.00 38.59 195 THR A O 1
ATOM 1578 N N . GLY A 1 196 ? 23.759 -7.990 -34.368 1.00 39.12 196 GLY A N 1
ATOM 1579 C CA . GLY A 1 196 ? 23.182 -6.645 -34.165 1.00 39.12 196 GLY A CA 1
ATOM 1580 C C . GLY A 1 196 ? 23.998 -5.790 -33.187 1.00 39.12 196 GLY A C 1
ATOM 1581 O O . GLY A 1 196 ? 24.863 -6.328 -32.523 1.00 39.12 196 GLY A O 1
ATOM 1582 N N . THR A 1 197 ? 23.765 -4.473 -33.098 1.00 39.94 197 THR A N 1
ATOM 1583 C CA . THR A 1 197 ? 24.531 -3.574 -32.196 1.00 39.94 197 THR A CA 1
ATOM 1584 C C . THR A 1 197 ? 23.873 -3.311 -30.834 1.00 39.94 197 THR A C 1
ATOM 1586 O O . THR A 1 197 ? 24.604 -3.162 -29.863 1.00 39.94 197 THR A O 1
ATOM 1589 N N . PHE A 1 198 ? 22.533 -3.305 -30.742 1.00 42.28 198 PHE A N 1
ATOM 1590 C CA . PHE A 1 198 ? 21.799 -2.888 -29.537 1.00 42.28 198 PHE A CA 1
ATOM 1591 C C . PHE A 1 198 ? 20.417 -3.552 -29.434 1.00 42.28 198 PHE A C 1
ATOM 1593 O O . PHE A 1 198 ? 19.688 -3.645 -30.434 1.00 42.28 198 PHE A O 1
ATOM 1600 N N . ARG A 1 199 ? 20.048 -4.003 -28.231 1.00 53.53 199 ARG A N 1
ATOM 1601 C CA . ARG A 1 199 ? 18.731 -4.549 -27.884 1.00 53.53 199 ARG A CA 1
ATOM 1602 C C . ARG A 1 199 ? 18.294 -4.045 -26.513 1.00 53.53 199 ARG A C 1
ATOM 1604 O O . ARG A 1 199 ? 19.107 -3.939 -25.605 1.00 53.53 199 ARG A O 1
ATOM 1611 N N . PHE A 1 200 ? 16.994 -3.806 -26.348 1.00 51.06 200 PHE A N 1
ATOM 1612 C CA . PHE A 1 200 ? 16.421 -3.664 -25.013 1.00 51.06 200 PHE A CA 1
ATOM 1613 C C . PHE A 1 200 ? 14.991 -4.194 -24.915 1.00 51.06 200 PHE A C 1
ATOM 1615 O O . PHE A 1 200 ? 14.315 -4.353 -25.941 1.00 51.06 200 PHE A O 1
ATOM 1622 N N . TRP A 1 201 ? 14.547 -4.477 -23.687 1.00 59.62 201 TRP A N 1
ATOM 1623 C CA . TRP A 1 201 ? 13.152 -4.799 -23.380 1.00 59.62 201 TRP A CA 1
ATOM 1624 C C . TRP A 1 201 ? 12.596 -4.010 -22.204 1.00 59.62 201 TRP A C 1
ATOM 1626 O O . TRP A 1 201 ? 13.349 -3.625 -21.319 1.00 59.62 201 TRP A O 1
ATOM 1636 N N . VAL A 1 202 ? 11.278 -3.782 -22.219 1.00 53.25 202 VAL A N 1
ATOM 1637 C CA . VAL A 1 202 ? 10.523 -3.110 -21.149 1.00 53.25 202 VAL A CA 1
ATOM 1638 C C . VAL A 1 202 ? 9.339 -3.974 -20.728 1.00 53.25 202 VAL A C 1
ATOM 1640 O O . VAL A 1 202 ? 8.676 -4.536 -21.600 1.00 53.25 202 VAL A O 1
ATOM 1643 N N . SER A 1 203 ? 9.080 -4.064 -19.422 1.00 60.03 203 SER A N 1
ATOM 1644 C CA . SER A 1 203 ? 7.972 -4.820 -18.824 1.00 60.03 203 SER A CA 1
ATOM 1645 C C . SER A 1 203 ? 7.169 -3.986 -17.852 1.00 60.03 203 SER A C 1
ATOM 1647 O O . SER A 1 203 ? 7.775 -3.460 -16.934 1.00 60.03 203 SER A O 1
ATOM 1649 N N . ASP A 1 204 ? 5.845 -3.984 -17.970 1.00 53.91 204 ASP A N 1
ATOM 1650 C CA . ASP A 1 204 ? 4.941 -3.525 -16.907 1.00 53.91 204 ASP A CA 1
ATOM 1651 C C . ASP A 1 204 ? 4.719 -4.672 -15.905 1.00 53.91 204 ASP A C 1
ATOM 1653 O O . ASP A 1 204 ? 4.283 -5.756 -16.300 1.00 53.91 204 ASP A O 1
ATOM 1657 N N . ILE A 1 205 ? 5.121 -4.471 -14.650 1.00 52.31 205 ILE A N 1
ATOM 1658 C CA . ILE A 1 205 ? 5.083 -5.486 -13.582 1.00 52.31 205 ILE A CA 1
ATOM 1659 C C . ILE A 1 205 ? 3.772 -5.413 -12.770 1.00 52.31 205 ILE A C 1
ATOM 1661 O O . ILE A 1 205 ? 3.439 -6.356 -12.057 1.00 52.31 205 ILE A O 1
ATOM 1665 N N . ASP A 1 206 ? 2.980 -4.349 -12.925 1.00 41.00 206 ASP A N 1
ATOM 1666 C CA . ASP A 1 206 ? 2.000 -3.937 -11.908 1.00 41.00 206 ASP A CA 1
ATOM 1667 C C . ASP A 1 206 ? 0.556 -4.415 -12.156 1.00 41.00 206 ASP A C 1
ATOM 1669 O O . ASP A 1 206 ? -0.396 -3.972 -11.515 1.00 41.00 206 ASP A O 1
ATOM 1673 N N . LYS A 1 207 ? 0.346 -5.348 -13.091 1.00 42.53 207 LYS A N 1
ATOM 1674 C CA . LYS A 1 207 ? -0.976 -5.955 -13.300 1.00 42.53 207 LYS A CA 1
ATOM 1675 C C . LYS A 1 207 ? -1.057 -7.289 -12.580 1.00 42.53 207 LYS A C 1
ATOM 1677 O O . LYS A 1 207 ? -0.461 -8.268 -13.018 1.00 42.53 207 LYS A O 1
ATOM 1682 N N . ALA A 1 208 ? -1.877 -7.343 -11.531 1.00 36.53 208 ALA A N 1
ATOM 1683 C CA . ALA A 1 208 ? -2.393 -8.595 -10.991 1.00 36.53 208 ALA A CA 1
ATOM 1684 C C . ALA A 1 208 ? -3.145 -9.341 -12.110 1.00 36.53 208 ALA A C 1
ATOM 1686 O O . ALA A 1 208 ? -4.286 -9.028 -12.453 1.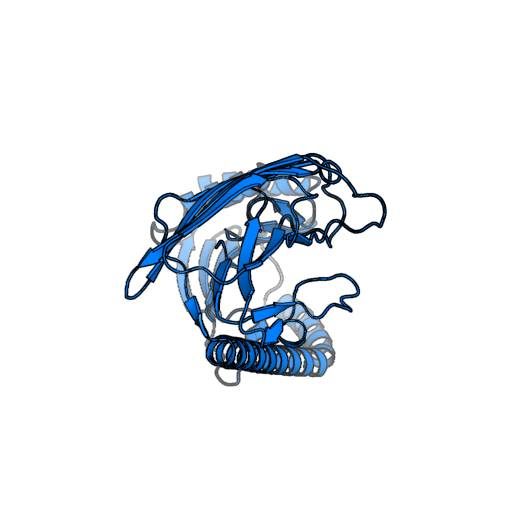00 36.53 208 ALA A O 1
ATOM 1687 N N . GLY A 1 209 ? -2.447 -10.266 -12.760 1.00 44.81 209 GLY A N 1
ATOM 1688 C CA . GLY A 1 209 ? -2.913 -10.962 -13.947 1.00 44.81 209 GLY A CA 1
ATOM 1689 C C . GLY A 1 209 ? -1.736 -11.570 -14.698 1.00 44.81 209 GLY A C 1
ATOM 1690 O O . GLY A 1 209 ? -0.713 -10.932 -14.910 1.00 44.81 209 GLY A O 1
ATOM 1691 N N . TYR A 1 210 ? -1.892 -12.825 -15.104 1.00 47.34 210 TYR A N 1
ATOM 1692 C CA . TYR A 1 210 ? -0.861 -13.694 -15.671 1.00 47.34 210 TYR A CA 1
ATOM 1693 C C . TYR A 1 210 ? -0.281 -13.252 -17.035 1.00 47.34 210 TYR A C 1
ATOM 1695 O O . TYR A 1 210 ? 0.137 -14.122 -17.784 1.00 47.34 210 TYR A O 1
ATOM 1703 N N . SER A 1 211 ? -0.271 -11.967 -17.416 1.00 55.69 211 SER A N 1
ATOM 1704 C CA . SER A 1 211 ? 0.190 -11.497 -18.735 1.00 55.69 211 SER A CA 1
ATOM 1705 C C . SER A 1 211 ? 1.081 -10.251 -18.658 1.00 55.69 211 SER A C 1
ATOM 1707 O O . SER A 1 211 ? 0.643 -9.192 -18.212 1.00 55.69 211 SER A O 1
ATOM 1709 N N . ARG A 1 212 ? 2.304 -10.367 -19.179 1.00 64.75 212 ARG A N 1
ATOM 1710 C CA . ARG A 1 212 ? 3.320 -9.326 -19.357 1.00 64.75 212 ARG A CA 1
ATOM 1711 C C . ARG A 1 212 ? 3.299 -8.806 -20.793 1.00 64.75 212 ARG A C 1
ATOM 1713 O O . ARG A 1 212 ? 3.261 -9.594 -21.736 1.00 64.75 212 ARG A O 1
ATOM 1720 N N . THR A 1 213 ? 3.383 -7.487 -20.971 1.00 69.88 213 THR A N 1
ATOM 1721 C CA . THR A 1 213 ? 3.678 -6.873 -22.279 1.00 69.88 213 THR A CA 1
ATOM 1722 C C . THR A 1 213 ? 5.169 -6.570 -22.371 1.00 69.88 213 THR A C 1
ATOM 1724 O O . THR A 1 213 ? 5.697 -5.846 -21.531 1.00 69.88 213 THR A O 1
ATOM 1727 N N . THR A 1 214 ? 5.834 -7.099 -23.397 1.00 70.88 214 THR A N 1
ATOM 1728 C CA . THR A 1 214 ? 7.273 -6.948 -23.629 1.00 70.88 214 THR A CA 1
ATOM 1729 C C . THR A 1 214 ? 7.530 -6.153 -24.906 1.00 70.88 214 THR A C 1
ATOM 1731 O O . THR A 1 214 ? 7.118 -6.551 -26.000 1.00 70.88 214 THR A O 1
ATOM 1734 N N . TYR A 1 215 ? 8.271 -5.053 -24.781 1.00 71.94 215 TYR A N 1
ATOM 1735 C CA . TYR A 1 215 ? 8.670 -4.189 -25.897 1.00 71.94 215 TYR A CA 1
ATOM 1736 C C . TYR A 1 215 ? 10.103 -4.494 -26.326 1.00 71.94 215 TYR A C 1
ATOM 1738 O O . TYR A 1 215 ? 11.028 -4.006 -25.699 1.00 71.94 215 TYR A O 1
ATOM 1746 N N . SER A 1 216 ? 10.317 -5.282 -27.379 1.00 71.06 216 SER A N 1
ATOM 1747 C CA . SER A 1 216 ? 11.658 -5.628 -27.863 1.00 71.06 216 SER A CA 1
ATOM 1748 C C . SER A 1 216 ? 12.078 -4.733 -29.025 1.00 71.06 216 SER A C 1
ATOM 1750 O O . SER A 1 216 ? 11.435 -4.715 -30.079 1.00 71.06 216 SER A O 1
ATOM 1752 N N . ILE A 1 217 ? 13.179 -4.006 -28.848 1.00 71.38 217 ILE A N 1
ATOM 1753 C CA . ILE A 1 217 ? 13.774 -3.179 -29.903 1.00 71.38 217 ILE A CA 1
ATOM 1754 C C . ILE A 1 217 ? 15.099 -3.798 -30.313 1.00 71.38 217 ILE A C 1
ATOM 1756 O O . ILE A 1 217 ? 15.899 -4.196 -29.476 1.00 71.38 217 ILE A O 1
ATOM 1760 N N . THR A 1 218 ? 15.318 -3.884 -31.616 1.00 68.88 218 THR A N 1
ATOM 1761 C CA . THR A 1 218 ? 16.574 -4.295 -32.246 1.00 68.88 218 THR A CA 1
ATOM 1762 C C . THR A 1 218 ? 17.011 -3.200 -33.212 1.00 68.88 218 THR A C 1
ATOM 1764 O O . THR A 1 218 ? 16.201 -2.344 -33.569 1.00 68.88 218 THR A O 1
ATOM 1767 N N . LYS A 1 219 ? 18.245 -3.274 -33.721 1.00 66.44 219 LYS A N 1
ATOM 1768 C CA . LYS A 1 219 ? 18.764 -2.344 -34.741 1.00 66.44 219 LYS A CA 1
ATOM 1769 C C . LYS A 1 219 ? 17.819 -2.119 -35.932 1.00 66.44 219 LYS A C 1
ATOM 1771 O O . LYS A 1 219 ? 17.767 -1.028 -36.491 1.00 66.44 219 LYS A O 1
ATOM 1776 N N . ASP A 1 220 ? 17.065 -3.145 -36.324 1.00 71.31 220 ASP A N 1
ATOM 1777 C CA . ASP A 1 220 ? 16.254 -3.107 -37.542 1.00 71.31 220 ASP A CA 1
ATOM 1778 C C . ASP A 1 220 ? 14.750 -3.178 -37.300 1.00 71.31 220 ASP A C 1
ATOM 1780 O O . ASP A 1 220 ? 13.973 -2.885 -38.210 1.00 71.31 220 ASP A O 1
ATOM 1784 N N . SER A 1 221 ? 14.310 -3.559 -36.101 1.00 77.12 221 SER A N 1
ATOM 1785 C CA . SER A 1 221 ? 12.892 -3.805 -35.853 1.00 77.12 221 SER A CA 1
ATOM 1786 C C . SER A 1 221 ? 12.450 -3.513 -34.429 1.00 77.12 221 SER A C 1
ATOM 1788 O O . SER A 1 221 ? 13.205 -3.676 -33.473 1.00 77.12 221 SER A O 1
ATOM 1790 N N . PHE A 1 222 ? 11.183 -3.127 -34.322 1.00 77.81 222 PHE A N 1
ATOM 1791 C CA . PHE A 1 222 ? 10.448 -2.953 -33.082 1.00 77.81 222 PHE A CA 1
ATOM 1792 C C . PHE A 1 222 ? 9.336 -3.998 -33.012 1.00 77.81 222 PHE A C 1
ATOM 1794 O O . PHE A 1 222 ? 8.569 -4.154 -33.969 1.00 77.81 222 PHE A O 1
ATOM 1801 N N . ILE A 1 223 ? 9.272 -4.727 -31.901 1.00 74.75 223 ILE A N 1
ATOM 1802 C CA . ILE A 1 223 ? 8.368 -5.855 -31.687 1.00 74.75 223 ILE A CA 1
ATOM 1803 C C . ILE A 1 223 ? 7.682 -5.684 -30.331 1.00 74.75 223 ILE A C 1
ATOM 1805 O O . ILE A 1 223 ? 8.353 -5.493 -29.324 1.00 74.75 223 ILE A O 1
ATOM 1809 N N . ILE A 1 224 ? 6.357 -5.807 -30.296 1.00 72.25 224 ILE A N 1
ATOM 1810 C CA . ILE A 1 224 ? 5.570 -5.884 -29.061 1.00 72.25 224 ILE A CA 1
ATOM 1811 C C . ILE A 1 224 ? 5.029 -7.299 -28.944 1.00 72.25 224 ILE A C 1
ATOM 1813 O O . ILE A 1 224 ? 4.408 -7.822 -29.879 1.00 72.25 224 ILE A O 1
ATOM 1817 N N . LYS A 1 225 ? 5.273 -7.908 -27.791 1.00 72.06 225 LYS A N 1
ATOM 1818 C CA . LYS A 1 225 ? 4.780 -9.231 -27.434 1.00 72.06 225 LYS A CA 1
ATOM 1819 C C . LYS A 1 225 ? 3.921 -9.125 -26.185 1.00 72.06 225 LYS A C 1
ATOM 1821 O O . LYS A 1 225 ? 4.220 -8.310 -25.321 1.00 72.06 225 LYS A O 1
ATOM 1826 N N . GLU A 1 226 ? 2.906 -9.968 -26.074 1.00 68.50 226 GLU A N 1
ATOM 1827 C CA . GLU A 1 226 ? 2.299 -10.268 -24.779 1.00 68.50 226 GLU A CA 1
ATOM 1828 C C . GLU A 1 226 ? 2.405 -11.771 -24.556 1.00 68.50 226 GLU A C 1
ATOM 1830 O O . GLU A 1 226 ? 2.190 -12.575 -25.470 1.00 68.50 226 GLU A O 1
ATOM 1835 N N . GLY A 1 227 ? 2.777 -12.134 -23.342 1.00 60.31 227 GLY A N 1
ATOM 1836 C CA . GLY A 1 227 ? 2.971 -13.510 -22.921 1.00 60.31 227 GLY A CA 1
ATOM 1837 C C . GLY A 1 227 ? 2.824 -13.603 -21.413 1.00 60.31 227 GLY A C 1
ATOM 1838 O O . GLY A 1 227 ? 2.692 -12.573 -20.748 1.00 60.31 227 GLY A O 1
ATOM 1839 N N . PRO A 1 228 ? 2.784 -14.809 -20.844 1.00 53.41 228 PRO A N 1
ATOM 1840 C CA . PRO A 1 228 ? 2.674 -14.936 -19.407 1.00 53.41 228 PRO A CA 1
ATOM 1841 C C . PRO A 1 228 ? 3.937 -14.437 -18.691 1.00 53.41 228 PRO A C 1
ATOM 1843 O O . PRO A 1 228 ? 5.025 -14.457 -19.260 1.00 53.41 228 PRO A O 1
ATOM 1846 N N . TYR A 1 229 ? 3.773 -13.933 -17.463 1.00 49.84 229 TYR A N 1
ATOM 1847 C CA . TYR A 1 229 ? 4.864 -13.422 -16.620 1.00 49.84 229 TYR A CA 1
ATOM 1848 C C . TYR A 1 229 ? 6.007 -14.450 -16.519 1.00 49.84 229 TYR A C 1
ATOM 1850 O O . TYR A 1 229 ? 5.735 -15.644 -16.414 1.00 49.84 229 TYR A O 1
ATOM 1858 N N . ASP A 1 230 ? 7.274 -14.016 -16.526 1.00 45.03 230 ASP A N 1
ATOM 1859 C CA . ASP A 1 230 ? 8.441 -14.914 -16.659 1.00 45.03 230 ASP A CA 1
ATOM 1860 C C . ASP A 1 230 ? 8.588 -15.948 -15.518 1.00 45.03 230 ASP A C 1
ATOM 1862 O O . ASP A 1 230 ? 9.323 -16.922 -15.648 1.00 45.03 230 ASP A O 1
ATOM 1866 N N . PHE A 1 231 ? 7.844 -15.816 -14.419 1.00 37.66 231 PHE A N 1
ATOM 1867 C CA . PHE A 1 231 ? 7.759 -16.863 -13.393 1.00 37.66 231 PHE A CA 1
ATOM 1868 C C . PHE A 1 231 ? 6.865 -18.061 -13.796 1.00 37.66 231 PHE A C 1
ATOM 1870 O O . PHE A 1 231 ? 6.851 -19.073 -13.104 1.00 37.66 231 PHE A O 1
ATOM 1877 N N . ILE A 1 232 ? 6.150 -17.992 -14.929 1.00 38.81 232 ILE A N 1
ATOM 1878 C CA . ILE A 1 232 ? 5.142 -18.975 -15.382 1.00 38.81 232 ILE A CA 1
ATOM 1879 C C . ILE A 1 232 ? 5.676 -19.880 -16.517 1.00 38.81 232 ILE A C 1
ATOM 1881 O O . ILE A 1 232 ? 4.953 -20.734 -17.028 1.00 38.81 232 ILE A O 1
ATOM 1885 N N . TYR A 1 233 ? 6.959 -19.796 -16.896 1.00 38.38 233 TYR A N 1
ATOM 1886 C CA . TYR A 1 233 ? 7.554 -20.758 -17.852 1.00 38.38 233 TYR A CA 1
ATOM 1887 C C . TYR A 1 233 ? 7.543 -22.219 -17.346 1.00 38.38 233 TYR A C 1
ATOM 1889 O O . TYR A 1 233 ? 7.828 -23.136 -18.114 1.00 38.38 233 TYR A O 1
ATOM 1897 N N . LEU A 1 234 ? 7.175 -22.437 -16.080 1.00 38.59 234 LEU A N 1
ATOM 1898 C CA . LEU A 1 234 ? 6.963 -23.743 -15.450 1.00 38.59 234 LEU A CA 1
ATOM 1899 C C . LEU A 1 234 ? 5.554 -24.323 -15.693 1.00 38.59 234 LEU A C 1
ATOM 1901 O O . LEU A 1 234 ? 5.317 -25.505 -15.449 1.00 38.59 234 LEU A O 1
ATOM 1905 N N . ALA A 1 235 ? 4.603 -23.541 -16.220 1.00 36.56 235 ALA A N 1
ATOM 1906 C CA . ALA A 1 235 ? 3.266 -24.045 -16.512 1.00 36.56 235 ALA A CA 1
ATOM 1907 C C . ALA A 1 235 ? 3.292 -25.012 -17.709 1.00 36.56 235 ALA A C 1
ATOM 1909 O O . ALA A 1 235 ? 3.675 -24.645 -18.821 1.00 36.56 235 ALA A O 1
ATOM 1910 N N . LYS A 1 236 ? 2.779 -26.238 -17.520 1.00 36.78 236 LYS A N 1
ATOM 1911 C CA . LYS A 1 236 ? 2.641 -27.272 -18.574 1.00 36.78 236 LYS A CA 1
ATOM 1912 C C . LYS A 1 236 ? 1.895 -26.807 -19.840 1.00 36.78 236 LYS A C 1
ATOM 1914 O O . LYS A 1 236 ? 2.032 -27.442 -20.879 1.00 36.78 236 LYS A O 1
ATOM 1919 N N . ASN A 1 237 ? 1.149 -25.701 -19.760 1.00 40.53 237 ASN A N 1
ATOM 1920 C CA . ASN A 1 237 ? 0.410 -25.075 -20.861 1.00 40.53 237 ASN A CA 1
ATOM 1921 C C . ASN A 1 237 ? 0.956 -23.677 -21.220 1.00 40.53 237 ASN A C 1
ATOM 1923 O O . ASN A 1 237 ? 0.183 -22.778 -21.560 1.00 40.53 237 ASN A O 1
ATOM 1927 N N . TYR A 1 238 ? 2.273 -23.463 -21.117 1.00 40.81 238 TYR A N 1
ATOM 1928 C CA . TYR A 1 238 ? 2.903 -22.211 -21.533 1.00 40.81 238 TYR A CA 1
ATOM 1929 C C . TYR A 1 238 ? 2.565 -21.904 -23.002 1.00 40.81 238 TYR A C 1
ATOM 1931 O O . TYR A 1 238 ? 2.973 -22.602 -23.935 1.00 40.81 238 TYR A O 1
ATOM 1939 N N . SER A 1 239 ? 1.786 -20.844 -23.204 1.00 45.66 239 SER A N 1
ATOM 1940 C CA . SER A 1 239 ? 1.498 -20.297 -24.525 1.00 45.66 239 SER A CA 1
ATOM 1941 C C . SER A 1 239 ? 2.679 -19.412 -24.909 1.00 45.66 239 SER A C 1
ATOM 1943 O O . SER A 1 239 ? 2.967 -18.459 -24.190 1.00 45.66 239 SER A O 1
ATOM 1945 N N . LYS A 1 240 ? 3.375 -19.725 -26.012 1.00 55.50 240 LYS A N 1
ATOM 1946 C CA . LYS A 1 240 ? 4.458 -18.871 -26.535 1.00 55.50 240 LYS A CA 1
ATOM 1947 C C . LYS A 1 240 ? 3.986 -17.420 -26.625 1.00 55.50 240 LYS A C 1
ATOM 1949 O O . LYS A 1 240 ? 2.867 -17.188 -27.086 1.00 55.50 240 LYS A O 1
ATOM 1954 N N . ASP A 1 241 ? 4.863 -16.483 -26.257 1.00 54.91 241 ASP A N 1
ATOM 1955 C CA . ASP A 1 241 ? 4.683 -15.051 -26.510 1.00 54.91 241 ASP A CA 1
ATOM 1956 C C . ASP A 1 241 ? 4.019 -14.822 -27.870 1.00 54.91 241 ASP A C 1
ATOM 1958 O O . ASP A 1 241 ? 4.560 -15.193 -28.921 1.00 54.91 241 ASP A O 1
ATOM 1962 N N . SER A 1 242 ? 2.849 -14.196 -27.859 1.00 66.94 242 SER A N 1
ATOM 1963 C CA . SER A 1 242 ? 2.181 -13.820 -29.096 1.00 66.94 242 SER A CA 1
ATOM 1964 C C . SER A 1 242 ? 2.743 -12.483 -29.561 1.00 66.94 242 SER A C 1
ATOM 1966 O O . SER A 1 242 ? 2.851 -11.531 -28.790 1.00 66.94 242 SER A O 1
ATOM 1968 N N . ILE A 1 243 ? 3.154 -12.410 -30.828 1.00 69.50 243 ILE A N 1
ATOM 1969 C CA . ILE A 1 243 ? 3.614 -11.157 -31.434 1.00 69.50 243 ILE A CA 1
ATOM 1970 C C . ILE A 1 243 ? 2.374 -10.346 -31.811 1.00 69.50 243 ILE A C 1
ATOM 1972 O O . ILE A 1 243 ? 1.673 -10.698 -32.756 1.00 69.50 243 ILE A O 1
ATOM 1976 N N . TYR A 1 244 ? 2.127 -9.248 -31.101 1.00 74.19 244 TYR A N 1
ATOM 1977 C CA . TYR A 1 244 ? 0.979 -8.367 -31.358 1.00 74.19 244 TYR A CA 1
ATOM 1978 C C . TYR A 1 244 ? 1.320 -7.222 -32.300 1.00 74.19 244 TYR A C 1
ATOM 1980 O O . TYR A 1 244 ? 0.450 -6.689 -32.988 1.00 74.19 244 TYR A O 1
ATOM 1988 N N . PHE A 1 245 ? 2.592 -6.836 -32.348 1.00 74.75 245 PHE A N 1
ATOM 1989 C CA . PHE A 1 245 ? 3.060 -5.806 -33.255 1.00 74.75 245 PHE A CA 1
ATOM 1990 C C . PHE A 1 245 ? 4.495 -6.080 -33.670 1.00 74.75 245 PHE A C 1
ATOM 1992 O O . PHE A 1 245 ? 5.334 -6.436 -32.847 1.00 74.75 245 PHE A O 1
ATOM 1999 N N . LYS A 1 246 ? 4.794 -5.887 -34.952 1.00 80.62 246 LYS A N 1
ATOM 2000 C CA . LYS A 1 246 ? 6.156 -5.911 -35.473 1.00 80.62 246 LYS A CA 1
ATOM 2001 C C . LYS A 1 246 ? 6.260 -4.936 -36.627 1.00 80.62 246 LYS A C 1
ATOM 2003 O O . LYS A 1 246 ? 5.445 -4.980 -37.546 1.00 80.62 246 LYS A O 1
ATOM 2008 N N . ARG A 1 247 ? 7.294 -4.100 -36.614 1.00 84.00 247 ARG A N 1
ATOM 2009 C CA . ARG A 1 247 ? 7.644 -3.267 -37.766 1.00 84.00 247 ARG A CA 1
ATOM 2010 C C . ARG A 1 247 ? 9.142 -3.059 -37.889 1.00 84.00 247 ARG A C 1
ATOM 2012 O O . ARG A 1 247 ? 9.870 -3.150 -36.902 1.00 84.00 247 ARG A O 1
ATOM 2019 N N . ALA A 1 248 ? 9.580 -2.734 -39.099 1.00 83.44 248 ALA A N 1
ATOM 2020 C CA . ALA A 1 248 ? 10.936 -2.264 -39.338 1.00 83.44 248 ALA A CA 1
ATOM 2021 C C . ALA A 1 248 ? 11.107 -0.808 -38.869 1.00 83.44 248 ALA A C 1
ATOM 2023 O O . ALA A 1 248 ? 10.160 -0.011 -38.923 1.00 83.44 248 ALA A O 1
ATOM 2024 N N . LEU A 1 249 ? 12.319 -0.475 -38.423 1.00 79.94 249 LEU A N 1
ATOM 2025 C CA . LEU A 1 249 ? 12.722 0.894 -38.105 1.00 79.94 249 LEU A CA 1
ATOM 2026 C C . LEU A 1 249 ? 13.124 1.644 -39.379 1.00 79.94 249 LEU A C 1
ATOM 2028 O O . LEU A 1 249 ? 13.837 1.115 -40.235 1.00 79.94 249 LEU A O 1
ATOM 2032 N N . THR A 1 250 ? 12.695 2.897 -39.489 1.00 87.56 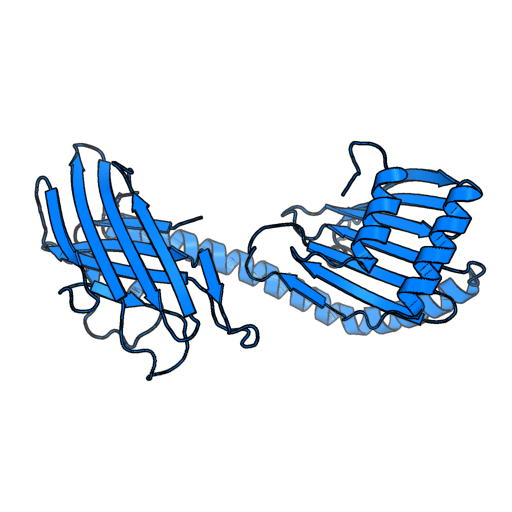250 THR A N 1
ATOM 2033 C CA . THR A 1 250 ? 13.155 3.823 -40.534 1.00 87.56 250 THR A CA 1
ATOM 2034 C C . THR A 1 250 ? 14.579 4.304 -40.245 1.00 87.56 250 THR A C 1
ATOM 2036 O O . THR A 1 250 ? 15.047 4.235 -39.111 1.00 87.56 250 THR A O 1
ATOM 2039 N N . GLN A 1 251 ? 15.277 4.845 -41.246 1.00 85.00 251 GLN A N 1
ATOM 2040 C CA . GLN A 1 251 ? 16.659 5.307 -41.063 1.00 85.00 251 GLN A CA 1
ATOM 2041 C C . GLN A 1 251 ? 16.794 6.386 -39.974 1.00 85.00 251 GLN A C 1
ATOM 2043 O O . GLN A 1 251 ? 17.755 6.369 -39.210 1.00 85.00 251 GLN A O 1
ATOM 2048 N N . SER A 1 252 ? 15.822 7.294 -39.858 1.00 88.75 252 SER A N 1
ATOM 2049 C CA . SER A 1 252 ? 15.817 8.318 -38.806 1.00 88.75 252 SER A CA 1
ATOM 2050 C C . SER A 1 252 ? 15.591 7.726 -37.411 1.00 88.75 252 SER A C 1
ATOM 2052 O O . SER A 1 252 ? 16.157 8.216 -36.440 1.00 88.75 252 SER A O 1
ATOM 2054 N N . GLU A 1 253 ? 14.810 6.651 -37.295 1.00 87.94 253 GLU A N 1
ATOM 2055 C CA . GLU A 1 253 ? 14.602 5.927 -36.034 1.00 87.94 253 GLU A CA 1
ATOM 2056 C C . GLU A 1 253 ? 15.836 5.129 -35.617 1.00 87.94 253 GLU A C 1
ATOM 2058 O O . GLU A 1 253 ? 16.135 5.077 -34.429 1.00 87.94 253 GLU A O 1
ATOM 2063 N N . LYS A 1 254 ? 16.585 4.576 -36.578 1.00 85.56 254 LYS A N 1
ATOM 2064 C CA . LYS A 1 254 ? 17.872 3.918 -36.310 1.00 85.56 254 LYS A CA 1
ATOM 2065 C C . LYS A 1 254 ? 18.896 4.899 -35.736 1.00 85.56 254 LYS A C 1
ATOM 2067 O O . LYS A 1 254 ? 19.484 4.618 -34.704 1.00 85.56 254 LYS A O 1
ATOM 2072 N N . ILE A 1 255 ? 19.020 6.088 -36.332 1.00 85.62 255 ILE A N 1
ATOM 2073 C CA . ILE A 1 255 ? 19.917 7.146 -35.830 1.00 85.62 255 ILE A CA 1
ATOM 2074 C C . ILE A 1 255 ? 19.532 7.571 -34.403 1.00 85.62 255 ILE A C 1
ATOM 2076 O O . ILE A 1 255 ? 20.395 7.782 -33.555 1.00 85.62 255 ILE A O 1
ATOM 2080 N N . LEU A 1 256 ? 18.231 7.693 -34.116 1.00 86.94 256 LEU A N 1
ATOM 2081 C CA . LEU A 1 256 ? 17.756 8.001 -32.763 1.00 86.94 256 LEU A CA 1
ATOM 2082 C C . LEU A 1 256 ? 18.093 6.885 -31.766 1.00 86.94 256 LEU A C 1
ATOM 2084 O O . LEU A 1 256 ? 18.469 7.189 -30.637 1.00 86.94 256 LEU A O 1
ATOM 2088 N N . LEU A 1 257 ? 17.973 5.623 -32.180 1.00 84.62 257 LEU A N 1
ATOM 2089 C CA . LEU A 1 257 ? 18.316 4.468 -31.355 1.00 84.62 257 LEU A CA 1
ATOM 2090 C C . LEU A 1 257 ? 19.818 4.427 -31.031 1.00 84.62 257 LEU A C 1
ATOM 2092 O O . LEU A 1 257 ? 20.168 4.231 -29.871 1.00 84.62 257 LEU A O 1
ATOM 2096 N N . ASP A 1 258 ? 20.684 4.694 -32.011 1.00 84.06 258 ASP A N 1
ATOM 2097 C CA . ASP A 1 258 ? 22.139 4.753 -31.811 1.00 84.06 258 ASP A CA 1
ATOM 2098 C C . ASP A 1 258 ? 22.526 5.863 -30.806 1.00 84.06 258 ASP A C 1
ATOM 2100 O O . ASP A 1 258 ? 23.389 5.676 -29.948 1.00 84.06 258 ASP A O 1
ATOM 2104 N N . ASN A 1 259 ? 21.846 7.015 -30.850 1.00 85.62 259 ASN A N 1
ATOM 2105 C CA . ASN A 1 259 ? 22.057 8.097 -29.877 1.00 85.62 259 ASN A CA 1
ATOM 2106 C C . ASN A 1 259 ? 21.614 7.709 -28.455 1.00 85.62 259 ASN A C 1
ATOM 2108 O O . ASN A 1 259 ? 22.222 8.147 -27.476 1.00 85.62 259 ASN A O 1
ATOM 2112 N N . ILE A 1 260 ? 20.544 6.916 -28.331 1.00 86.19 260 ILE A N 1
ATOM 2113 C CA . ILE A 1 260 ? 20.080 6.380 -27.044 1.00 86.19 260 ILE A CA 1
ATOM 2114 C C . ILE A 1 260 ? 21.110 5.387 -26.495 1.00 86.19 260 ILE A C 1
ATOM 2116 O O . ILE A 1 260 ? 21.486 5.500 -25.331 1.00 86.19 260 ILE A O 1
ATOM 2120 N N . GLU A 1 261 ? 21.608 4.469 -27.326 1.00 82.75 261 GLU A N 1
ATOM 2121 C CA . GLU A 1 261 ? 22.649 3.503 -26.951 1.00 82.75 261 GLU A CA 1
ATOM 2122 C C . GLU A 1 261 ? 23.903 4.205 -26.407 1.00 82.75 261 GLU A C 1
ATOM 2124 O O . GLU A 1 261 ? 24.360 3.877 -25.313 1.00 82.75 261 GLU A O 1
ATOM 2129 N N . GLN A 1 262 ? 24.421 5.210 -27.122 1.00 82.62 262 GLN A N 1
ATOM 2130 C CA . GLN A 1 262 ? 25.619 5.951 -26.707 1.00 82.62 262 GLN A CA 1
ATOM 2131 C C . GLN A 1 262 ? 25.444 6.659 -25.359 1.00 82.62 262 GLN A C 1
ATOM 2133 O O . GLN A 1 262 ? 26.358 6.653 -24.536 1.00 82.62 262 GLN A O 1
ATOM 2138 N N . ARG A 1 263 ? 24.269 7.254 -25.110 1.00 83.06 263 ARG A N 1
ATOM 2139 C CA . ARG A 1 263 ? 23.966 7.886 -23.817 1.00 83.06 263 ARG A CA 1
ATOM 2140 C C . ARG A 1 263 ? 23.935 6.858 -22.693 1.00 83.06 263 ARG A C 1
ATOM 2142 O O . ARG A 1 263 ? 24.618 7.037 -21.690 1.00 83.06 263 ARG A O 1
ATOM 2149 N N . LEU A 1 264 ? 23.221 5.751 -22.897 1.00 82.94 264 LEU A N 1
ATOM 2150 C CA . LEU A 1 264 ? 23.117 4.677 -21.909 1.00 82.94 264 LEU A CA 1
ATOM 2151 C C . LEU A 1 264 ? 24.469 4.024 -21.606 1.00 82.94 264 LEU A C 1
ATOM 2153 O O . LEU A 1 264 ? 24.698 3.633 -20.464 1.00 82.94 264 LEU A O 1
ATOM 2157 N N . GLU A 1 265 ? 25.370 3.923 -22.587 1.00 77.25 265 GLU A N 1
ATOM 2158 C CA . GLU A 1 265 ? 26.753 3.476 -22.382 1.00 77.25 265 GLU A CA 1
ATOM 2159 C C . GLU A 1 265 ? 27.472 4.393 -21.384 1.00 77.25 265 GLU A C 1
ATOM 2161 O O . GLU A 1 265 ? 28.015 3.911 -20.387 1.00 77.25 265 GLU A O 1
ATOM 2166 N N . SER A 1 266 ? 27.408 5.709 -21.622 1.00 75.81 266 SER A N 1
ATOM 2167 C CA . SER A 1 266 ? 28.065 6.731 -20.798 1.00 75.81 266 SER A CA 1
ATOM 2168 C C . SER A 1 266 ? 27.405 6.983 -19.440 1.00 75.81 266 SER A C 1
ATOM 2170 O O . SER A 1 266 ? 28.059 7.495 -18.531 1.00 75.81 266 SER A O 1
ATOM 2172 N N . ASP A 1 267 ? 26.130 6.629 -19.283 1.00 74.19 267 ASP A N 1
ATOM 2173 C CA . ASP A 1 267 ? 25.373 6.918 -18.070 1.00 74.19 267 ASP A CA 1
ATOM 2174 C C . ASP A 1 267 ? 25.741 5.976 -16.918 1.00 74.19 267 ASP A C 1
ATOM 2176 O O . ASP A 1 267 ? 25.797 4.750 -17.057 1.00 74.19 267 ASP A O 1
ATOM 2180 N N . THR A 1 268 ? 25.877 6.536 -15.719 1.00 77.38 268 THR A N 1
ATOM 2181 C CA . THR A 1 268 ? 25.991 5.787 -14.460 1.00 77.38 268 THR A CA 1
ATOM 2182 C C . THR A 1 268 ? 24.609 5.384 -13.940 1.00 77.38 268 THR A C 1
ATOM 2184 O O . THR A 1 268 ? 24.204 5.739 -12.829 1.00 77.38 268 THR A O 1
ATOM 2187 N N . LEU A 1 269 ? 23.852 4.659 -14.772 1.00 79.62 269 LEU A N 1
ATOM 2188 C CA . LEU A 1 269 ? 22.543 4.145 -14.380 1.00 79.62 269 LEU A CA 1
ATOM 2189 C C . LEU A 1 269 ? 22.673 3.172 -13.208 1.00 79.62 269 LEU A C 1
ATOM 2191 O O . LEU A 1 269 ? 23.501 2.264 -13.226 1.00 79.62 269 LEU A O 1
ATOM 2195 N N . LYS A 1 270 ? 21.833 3.375 -12.195 1.00 79.69 270 LYS A N 1
ATOM 2196 C CA . LYS A 1 270 ? 21.654 2.438 -11.088 1.00 79.69 270 LYS A CA 1
ATOM 2197 C C . LYS A 1 270 ? 20.792 1.270 -11.550 1.00 79.69 270 LYS A C 1
ATOM 2199 O O . LYS A 1 270 ? 19.924 1.445 -12.400 1.00 79.69 270 LYS A O 1
ATOM 2204 N N . GLU A 1 271 ? 20.975 0.122 -10.910 1.00 75.75 271 GLU A N 1
ATOM 2205 C CA . GLU A 1 271 ? 20.160 -1.077 -11.145 1.00 75.75 271 GLU A CA 1
ATOM 2206 C C . GLU A 1 271 ? 18.676 -0.857 -10.806 1.00 75.75 271 GLU A C 1
ATOM 2208 O O . GLU A 1 271 ? 17.792 -1.490 -11.380 1.00 75.75 271 GLU A O 1
ATOM 2213 N N . SER A 1 272 ? 18.376 0.079 -9.901 1.00 79.69 272 SER A N 1
ATOM 2214 C CA . SER A 1 272 ? 17.005 0.405 -9.513 1.00 79.69 272 SER A CA 1
ATOM 2215 C C . SER A 1 272 ? 16.801 1.890 -9.214 1.00 79.69 272 SER A C 1
ATOM 2217 O O . SER A 1 272 ? 17.616 2.524 -8.536 1.00 79.69 272 SER A O 1
ATOM 2219 N N . TYR A 1 273 ? 15.658 2.412 -9.649 1.00 74.38 273 TYR A N 1
ATOM 2220 C CA . TYR A 1 273 ? 15.137 3.736 -9.344 1.00 74.38 273 TYR A CA 1
ATOM 2221 C C . TYR A 1 273 ? 13.703 3.611 -8.852 1.00 74.38 273 TYR A C 1
ATOM 2223 O O . TYR A 1 273 ? 12.799 3.331 -9.634 1.00 74.38 273 TYR A O 1
ATOM 2231 N N . THR A 1 274 ? 13.478 3.869 -7.572 1.00 67.25 274 THR A N 1
ATOM 2232 C CA . THR A 1 274 ? 12.144 3.738 -6.990 1.00 67.25 274 THR A CA 1
ATOM 2233 C C . THR A 1 274 ? 11.738 5.028 -6.303 1.00 67.25 274 THR A C 1
ATOM 2235 O O . THR A 1 274 ? 12.475 5.578 -5.485 1.00 67.25 274 THR A O 1
ATOM 2238 N N . ASN A 1 275 ? 10.551 5.518 -6.643 1.00 55.78 275 ASN A N 1
ATOM 2239 C CA . ASN A 1 275 ? 9.866 6.564 -5.912 1.00 55.78 275 ASN A CA 1
ATOM 2240 C C . ASN A 1 275 ? 8.940 5.906 -4.894 1.00 55.78 275 ASN A C 1
ATOM 2242 O O . ASN A 1 275 ? 7.770 5.641 -5.163 1.00 55.78 275 ASN A O 1
ATOM 2246 N N . PHE A 1 276 ? 9.479 5.662 -3.705 1.00 52.97 276 PHE A N 1
ATOM 2247 C CA . PHE A 1 276 ? 8.757 5.004 -2.619 1.00 52.97 276 PHE A CA 1
ATOM 2248 C C . PHE A 1 276 ? 7.571 5.825 -2.070 1.00 52.97 276 PHE A C 1
ATOM 2250 O O . PHE A 1 276 ? 6.815 5.317 -1.249 1.00 52.97 276 PHE A O 1
ATOM 2257 N N . CYS A 1 277 ? 7.367 7.072 -2.525 1.00 45.75 277 CYS A N 1
ATOM 2258 C CA . CYS A 1 277 ? 6.177 7.866 -2.197 1.00 45.75 277 CYS A CA 1
ATOM 2259 C C . CYS A 1 277 ? 4.916 7.397 -2.946 1.00 45.75 277 CYS A C 1
ATOM 2261 O O . CYS A 1 277 ? 3.813 7.809 -2.594 1.00 45.75 277 CYS A O 1
ATOM 2263 N N . ILE A 1 278 ? 5.061 6.565 -3.983 1.00 46.62 278 ILE A N 1
ATOM 2264 C CA . ILE A 1 278 ? 3.955 6.029 -4.780 1.00 46.62 278 ILE A CA 1
ATOM 2265 C C . ILE A 1 278 ? 3.994 4.503 -4.638 1.00 46.62 278 ILE A C 1
ATOM 2267 O O . ILE A 1 278 ? 4.814 3.835 -5.262 1.00 46.62 278 ILE A O 1
ATOM 2271 N N . MET A 1 279 ? 3.139 3.973 -3.756 1.00 45.03 279 MET A N 1
ATOM 2272 C CA . MET A 1 279 ? 3.074 2.537 -3.429 1.00 45.03 279 MET A CA 1
ATOM 2273 C C . MET A 1 279 ? 2.365 1.684 -4.488 1.00 45.03 279 MET A C 1
ATOM 2275 O O . MET A 1 279 ? 2.589 0.483 -4.532 1.00 45.03 279 MET A O 1
ATOM 2279 N N . ASP A 1 280 ? 1.491 2.291 -5.285 1.00 44.41 280 ASP A N 1
ATOM 2280 C CA . ASP A 1 280 ? 0.686 1.631 -6.315 1.00 44.41 280 ASP A CA 1
ATOM 2281 C C . ASP A 1 280 ? 0.809 2.475 -7.584 1.00 44.41 280 ASP A C 1
ATOM 2283 O O . ASP A 1 280 ? 0.420 3.651 -7.590 1.00 44.41 280 ASP A O 1
ATOM 2287 N N . GLY A 1 281 ? 1.465 1.929 -8.606 1.00 56.31 281 GLY A N 1
ATOM 2288 C CA . GLY A 1 281 ? 1.805 2.658 -9.814 1.00 56.31 281 GLY A CA 1
ATOM 2289 C C . GLY A 1 281 ? 2.956 2.024 -10.588 1.00 56.31 281 GLY A C 1
ATOM 2290 O O . GLY A 1 281 ? 3.715 1.210 -10.081 1.00 56.31 281 GLY A O 1
ATOM 2291 N N . LEU A 1 282 ? 3.132 2.487 -11.822 1.00 65.94 282 LEU A N 1
ATOM 2292 C CA . LEU A 1 282 ? 3.942 1.852 -12.851 1.00 65.94 282 LEU A CA 1
ATOM 2293 C C . LEU A 1 282 ? 5.342 1.388 -12.399 1.00 65.94 282 LEU A C 1
ATOM 2295 O O . LEU A 1 282 ? 6.233 2.192 -12.093 1.00 65.94 282 LEU A O 1
ATOM 2299 N N . ILE A 1 283 ? 5.553 0.074 -12.488 1.00 67.75 283 ILE A N 1
ATOM 2300 C CA . ILE A 1 283 ? 6.857 -0.569 -12.346 1.00 67.75 283 ILE A CA 1
ATOM 2301 C C . ILE A 1 283 ? 7.301 -1.084 -13.713 1.00 67.75 283 ILE A C 1
ATOM 2303 O O . ILE A 1 283 ? 6.680 -1.974 -14.294 1.00 67.75 283 ILE A O 1
ATOM 2307 N N . LEU A 1 284 ? 8.403 -0.530 -14.211 1.00 71.94 284 LEU A N 1
ATOM 2308 C CA . LEU A 1 284 ? 9.035 -0.899 -15.465 1.00 71.94 284 LEU A CA 1
ATOM 2309 C C . LEU A 1 284 ? 10.393 -1.550 -15.233 1.00 71.94 284 LEU A C 1
ATOM 2311 O O . LEU A 1 284 ? 11.281 -0.938 -14.649 1.00 71.94 284 LEU A O 1
ATOM 2315 N N . SER A 1 285 ? 10.601 -2.751 -15.760 1.00 71.94 285 SER A N 1
ATOM 2316 C CA . SER A 1 285 ? 11.942 -3.344 -15.840 1.00 71.94 285 SER A CA 1
ATOM 2317 C C . SER A 1 285 ? 12.514 -3.162 -17.239 1.00 71.94 285 SER A C 1
ATOM 2319 O O . SER A 1 285 ? 11.868 -3.548 -18.216 1.00 71.94 285 SER A O 1
ATOM 2321 N N . PHE A 1 286 ? 13.704 -2.572 -17.315 1.00 73.44 286 PHE A N 1
ATOM 2322 C CA . PHE A 1 286 ? 14.493 -2.366 -18.519 1.00 73.44 286 PHE A CA 1
ATOM 2323 C C . PHE A 1 286 ? 15.724 -3.264 -18.486 1.00 73.44 286 PHE A C 1
ATOM 2325 O O . PHE A 1 286 ? 16.418 -3.322 -17.476 1.00 73.44 286 PHE A O 1
ATOM 2332 N N . SER A 1 287 ? 16.046 -3.893 -19.607 1.00 72.81 287 SER A N 1
ATOM 2333 C CA . SER A 1 287 ? 17.364 -4.495 -19.810 1.00 72.81 287 SER A CA 1
ATOM 2334 C C . SER A 1 287 ? 17.938 -3.991 -21.110 1.00 72.81 287 SER A C 1
ATOM 2336 O O . SER A 1 287 ? 17.244 -3.996 -22.127 1.00 72.81 287 SER A O 1
ATOM 2338 N N . PHE A 1 288 ? 19.180 -3.539 -21.062 1.00 75.31 288 PHE A N 1
ATOM 2339 C CA . PHE A 1 288 ? 19.919 -2.978 -22.174 1.00 75.31 288 PHE A CA 1
ATOM 2340 C C . PHE A 1 288 ? 21.113 -3.870 -22.473 1.00 75.31 288 PHE A C 1
ATOM 2342 O O . PHE A 1 288 ? 21.954 -4.106 -21.607 1.00 75.31 288 PHE A O 1
ATOM 2349 N N . GLU A 1 289 ? 21.214 -4.314 -23.717 1.00 70.06 289 GLU A N 1
ATOM 2350 C CA . GLU A 1 289 ? 22.295 -5.158 -24.202 1.00 70.06 289 GLU A CA 1
ATOM 2351 C C . GLU A 1 289 ? 22.896 -4.525 -25.459 1.00 70.06 289 GLU A C 1
ATOM 2353 O O . GLU A 1 289 ? 22.196 -4.244 -26.435 1.00 70.06 289 GLU A O 1
ATOM 2358 N N . SER A 1 290 ? 24.204 -4.293 -25.437 1.00 68.12 290 SER A N 1
ATOM 2359 C CA . SER A 1 290 ? 24.991 -3.872 -26.594 1.00 68.12 290 SER A CA 1
ATOM 2360 C C . SER A 1 290 ? 26.258 -4.713 -26.710 1.00 68.12 290 SER A C 1
ATOM 2362 O O . SER A 1 290 ? 26.584 -5.513 -25.835 1.00 68.12 290 SER A O 1
ATOM 2364 N N . ALA A 1 291 ? 27.046 -4.468 -27.758 1.00 65.75 291 ALA A N 1
ATOM 2365 C CA . ALA A 1 291 ? 28.383 -5.053 -27.870 1.00 65.75 291 ALA A CA 1
ATOM 2366 C C . ALA A 1 291 ? 29.358 -4.597 -26.760 1.00 65.75 291 ALA A C 1
ATOM 2368 O O . ALA A 1 291 ? 30.431 -5.181 -26.620 1.00 65.75 291 ALA A O 1
ATOM 2369 N N . LYS A 1 292 ? 29.027 -3.536 -26.015 1.00 67.31 292 LYS A N 1
ATOM 2370 C CA . LYS A 1 292 ? 29.944 -2.872 -25.078 1.00 67.31 292 LYS A CA 1
ATOM 2371 C C . LYS A 1 292 ? 29.507 -2.951 -23.621 1.00 67.31 292 LYS A C 1
ATOM 2373 O O . LYS A 1 292 ? 30.344 -2.827 -22.733 1.00 67.31 292 LYS A O 1
ATOM 2378 N N . PHE A 1 293 ? 28.211 -3.109 -23.371 1.00 73.38 293 PHE A N 1
ATOM 2379 C CA . PHE A 1 293 ? 27.661 -3.141 -22.025 1.00 73.38 293 PHE A CA 1
ATOM 2380 C C . PHE A 1 293 ? 26.384 -3.970 -21.955 1.00 73.38 293 PHE A C 1
ATOM 2382 O O . PHE A 1 293 ? 25.619 -4.058 -22.917 1.00 73.38 293 PHE A O 1
ATOM 2389 N N . THR A 1 294 ? 26.134 -4.476 -20.754 1.00 74.19 294 THR A N 1
ATOM 2390 C CA . THR A 1 294 ? 24.848 -5.022 -20.332 1.00 74.19 294 THR A CA 1
ATOM 2391 C C . THR A 1 294 ? 24.432 -4.274 -19.071 1.00 74.19 294 THR A C 1
ATOM 2393 O O . THR A 1 294 ? 25.251 -4.108 -18.167 1.00 74.19 294 THR A O 1
ATOM 2396 N N . LYS A 1 295 ? 23.201 -3.756 -19.032 1.00 75.75 295 LYS A N 1
ATOM 2397 C CA . LYS A 1 295 ? 22.652 -3.023 -17.882 1.00 75.75 295 LYS A CA 1
ATOM 2398 C C . LYS A 1 295 ? 21.195 -3.400 -17.676 1.00 75.75 295 LYS A C 1
ATOM 2400 O O . LYS A 1 295 ? 20.387 -3.204 -18.579 1.00 75.75 295 LYS A O 1
ATOM 2405 N N . ASP A 1 296 ? 20.864 -3.832 -16.471 1.00 76.06 296 ASP A N 1
ATOM 2406 C CA . ASP A 1 296 ? 19.487 -4.033 -16.035 1.00 76.06 296 ASP A CA 1
ATOM 2407 C C . ASP A 1 296 ? 19.087 -2.886 -15.112 1.00 76.06 296 ASP A C 1
ATOM 2409 O O . ASP A 1 296 ? 19.837 -2.512 -14.213 1.00 76.06 296 ASP A O 1
ATOM 2413 N N . VAL A 1 297 ? 17.930 -2.281 -15.373 1.00 76.00 297 VAL A N 1
ATOM 2414 C CA . VAL A 1 297 ? 17.430 -1.109 -14.654 1.00 76.00 297 VAL A CA 1
ATOM 2415 C C . VAL A 1 297 ? 15.948 -1.283 -14.377 1.00 76.00 297 VAL A C 1
ATOM 2417 O O . VAL A 1 297 ? 15.140 -1.358 -15.296 1.00 76.00 297 VAL A O 1
ATOM 2420 N N . THR A 1 298 ? 15.560 -1.278 -13.110 1.00 76.81 298 THR A N 1
ATOM 2421 C CA . THR A 1 298 ? 14.149 -1.262 -12.713 1.00 76.81 298 THR A CA 1
ATOM 2422 C C . THR A 1 298 ? 13.741 0.145 -12.304 1.00 76.81 298 THR A C 1
ATOM 2424 O O . THR A 1 298 ? 14.406 0.775 -11.489 1.00 76.81 298 THR A O 1
ATOM 2427 N N . ILE A 1 299 ? 12.644 0.650 -12.857 1.00 74.31 299 ILE A N 1
ATOM 2428 C CA . ILE A 1 299 ? 12.010 1.901 -12.455 1.00 74.31 299 ILE A CA 1
ATOM 2429 C C . ILE A 1 299 ? 10.676 1.587 -11.797 1.00 74.31 299 ILE A C 1
ATOM 2431 O O . ILE A 1 299 ? 9.818 0.988 -12.424 1.00 74.31 299 ILE A O 1
ATOM 2435 N N . SER A 1 300 ? 10.461 2.063 -10.579 1.00 72.50 300 SER A N 1
ATOM 2436 C CA . SER A 1 300 ? 9.158 2.036 -9.919 1.00 72.50 300 SER A CA 1
ATOM 2437 C C . SER A 1 300 ? 8.749 3.465 -9.593 1.00 72.50 300 SER A C 1
ATOM 2439 O O . SER A 1 300 ? 9.382 4.132 -8.774 1.00 72.50 300 SER A O 1
ATOM 2441 N N . ASN A 1 301 ? 7.734 3.974 -10.293 1.00 66.25 301 ASN A N 1
ATOM 2442 C CA . ASN A 1 301 ? 7.151 5.300 -10.062 1.00 66.25 301 ASN A CA 1
ATOM 2443 C C . ASN A 1 301 ? 8.133 6.492 -10.091 1.00 66.25 301 ASN A C 1
ATOM 2445 O O . ASN A 1 301 ? 7.838 7.579 -9.583 1.00 66.25 301 ASN A O 1
ATOM 2449 N N . TYR A 1 302 ? 9.312 6.310 -10.688 1.00 71.56 302 TYR A N 1
ATOM 2450 C CA . TYR A 1 302 ? 10.416 7.263 -10.652 1.00 71.56 302 TYR A CA 1
ATOM 2451 C C . TYR A 1 302 ? 10.710 7.832 -12.041 1.00 71.56 302 TYR A C 1
ATOM 2453 O O . TYR A 1 302 ? 10.779 7.103 -13.027 1.00 71.56 302 TYR A O 1
ATOM 2461 N N . TYR A 1 303 ? 10.939 9.143 -12.127 1.00 76.06 303 TYR A N 1
ATOM 2462 C CA . TYR A 1 303 ? 11.362 9.771 -13.374 1.00 76.06 303 TYR A CA 1
ATOM 2463 C C . TYR A 1 303 ? 12.886 9.743 -13.507 1.00 76.06 303 TYR A C 1
ATOM 2465 O O . TYR A 1 303 ? 13.600 10.366 -12.724 1.00 76.06 303 TYR A O 1
ATOM 2473 N N . ASN A 1 304 ? 13.382 9.069 -14.541 1.00 83.69 304 ASN A N 1
ATOM 2474 C CA . ASN A 1 304 ? 14.777 9.137 -14.957 1.00 83.69 304 ASN A CA 1
ATOM 2475 C C . ASN A 1 304 ? 14.837 9.632 -16.406 1.00 83.69 304 ASN A C 1
ATOM 2477 O O . ASN A 1 304 ? 14.177 9.065 -17.271 1.00 83.69 304 ASN A O 1
ATOM 2481 N N . GLU A 1 305 ? 15.621 10.675 -16.675 1.00 79.56 305 GLU A N 1
ATOM 2482 C CA . GLU A 1 305 ? 15.668 11.325 -17.991 1.00 79.56 305 GLU A CA 1
ATOM 2483 C C . GLU A 1 305 ? 16.180 10.397 -19.107 1.00 79.56 305 GLU A C 1
ATOM 2485 O O . GLU A 1 305 ? 15.602 10.351 -20.196 1.00 79.56 305 GLU A O 1
ATOM 2490 N N . SER A 1 306 ? 17.223 9.608 -18.843 1.00 81.25 306 SER A N 1
ATOM 2491 C CA . SER A 1 306 ? 17.770 8.651 -19.811 1.00 81.25 306 SER A CA 1
ATOM 2492 C C . SER A 1 306 ? 16.750 7.576 -20.166 1.00 81.25 306 SER A C 1
ATOM 2494 O O . SER A 1 306 ? 16.548 7.269 -21.341 1.00 81.25 306 SER A O 1
ATOM 2496 N N . ILE A 1 307 ? 16.030 7.072 -19.166 1.00 83.81 307 ILE A N 1
ATOM 2497 C CA . ILE A 1 307 ? 14.971 6.083 -19.369 1.00 83.81 307 ILE A CA 1
ATOM 2498 C C . ILE A 1 307 ? 13.719 6.713 -20.003 1.00 83.81 307 ILE A C 1
ATOM 2500 O O . ILE A 1 307 ? 13.078 6.095 -20.852 1.00 83.81 307 ILE A O 1
ATOM 2504 N N . ALA A 1 308 ? 13.403 7.973 -19.704 1.00 82.06 308 ALA A N 1
ATOM 2505 C CA . ALA A 1 308 ? 12.312 8.702 -20.348 1.00 82.06 308 ALA A CA 1
ATOM 2506 C C . ALA A 1 308 ? 12.536 8.856 -21.862 1.00 82.06 308 ALA A C 1
ATOM 2508 O O . ALA A 1 308 ? 11.584 8.740 -22.634 1.00 82.06 308 ALA A O 1
ATOM 2509 N N . ASN A 1 309 ? 13.784 9.035 -22.311 1.00 83.12 309 ASN A N 1
ATOM 2510 C CA . ASN A 1 309 ? 14.116 9.046 -23.741 1.00 83.12 309 ASN A CA 1
ATOM 2511 C C . ASN A 1 309 ? 13.816 7.695 -24.415 1.00 83.12 309 ASN A C 1
ATOM 2513 O O . ASN A 1 309 ? 13.293 7.659 -25.532 1.00 83.12 309 ASN A O 1
ATOM 2517 N N . VAL A 1 310 ? 14.088 6.587 -23.718 1.00 85.38 310 VAL A N 1
ATOM 2518 C CA . VAL A 1 310 ? 13.768 5.225 -24.174 1.00 85.38 310 VAL A CA 1
ATOM 2519 C C . VAL A 1 310 ? 12.251 5.036 -24.291 1.00 85.38 310 VAL A C 1
ATOM 2521 O O . VAL A 1 310 ? 11.752 4.591 -25.327 1.00 85.38 310 VAL A O 1
ATOM 2524 N N . VAL A 1 311 ? 11.497 5.434 -23.263 1.00 85.19 311 VAL A N 1
ATOM 2525 C CA . VAL A 1 311 ? 10.025 5.367 -23.254 1.00 85.19 311 VAL A CA 1
ATOM 2526 C C . VAL A 1 311 ? 9.421 6.258 -24.343 1.00 85.19 311 VAL A C 1
ATOM 2528 O O . VAL A 1 311 ? 8.526 5.832 -25.073 1.00 85.19 311 VAL A O 1
ATOM 2531 N N . GLY A 1 312 ? 9.941 7.474 -24.522 1.00 84.44 312 GLY A N 1
ATOM 2532 C CA . GLY A 1 312 ? 9.522 8.391 -25.581 1.00 84.44 312 GLY A CA 1
ATOM 2533 C C . GLY A 1 312 ? 9.731 7.803 -26.978 1.00 84.44 312 GLY A C 1
ATOM 2534 O O . GLY A 1 312 ? 8.856 7.927 -27.841 1.00 84.44 312 GLY A O 1
ATOM 2535 N N . PHE A 1 313 ? 10.847 7.098 -27.190 1.00 87.31 313 PHE A N 1
ATOM 2536 C CA . PHE A 1 313 ? 11.090 6.354 -28.421 1.00 87.31 313 PHE A CA 1
ATOM 2537 C C . PHE A 1 313 ? 10.043 5.250 -28.618 1.00 87.31 313 PHE A C 1
ATOM 2539 O O . PHE A 1 313 ? 9.395 5.229 -29.664 1.00 87.31 313 PHE A O 1
ATOM 2546 N N . ILE A 1 314 ? 9.782 4.406 -27.612 1.00 85.94 314 ILE A N 1
ATOM 2547 C CA . ILE A 1 314 ? 8.736 3.365 -27.678 1.00 85.94 314 ILE A CA 1
ATOM 2548 C C . ILE A 1 314 ? 7.371 3.970 -28.027 1.00 85.94 314 ILE A C 1
ATOM 2550 O O . ILE A 1 314 ? 6.730 3.540 -28.987 1.00 85.94 314 ILE A O 1
ATOM 2554 N N . ASN A 1 315 ? 6.951 5.014 -27.312 1.00 85.56 315 ASN A N 1
ATOM 2555 C CA . ASN A 1 315 ? 5.647 5.656 -27.482 1.00 85.56 315 ASN A CA 1
ATOM 2556 C C . ASN A 1 315 ? 5.468 6.338 -28.843 1.00 85.56 315 ASN A C 1
ATOM 2558 O O . ASN A 1 315 ? 4.332 6.573 -29.275 1.00 85.56 315 ASN A O 1
ATOM 2562 N N . LYS A 1 316 ? 6.564 6.643 -29.545 1.00 88.12 316 LYS A N 1
ATOM 2563 C CA . LYS A 1 316 ? 6.537 7.101 -30.937 1.00 88.12 316 LYS A CA 1
ATOM 2564 C C . LYS A 1 316 ? 6.260 5.955 -31.913 1.00 88.12 316 LYS A C 1
ATOM 2566 O O . LYS A 1 316 ? 5.572 6.176 -32.907 1.00 88.12 316 LYS A O 1
ATOM 2571 N N . LEU A 1 317 ? 6.785 4.753 -31.655 1.00 84.75 317 LEU A N 1
ATOM 2572 C CA . LEU A 1 317 ? 6.657 3.606 -32.563 1.00 84.75 317 LEU A CA 1
ATOM 2573 C C . LEU A 1 317 ? 5.416 2.747 -32.296 1.00 84.75 317 LEU A C 1
ATOM 2575 O O . LEU A 1 317 ? 4.925 2.100 -33.223 1.00 84.75 317 LEU A O 1
ATOM 2579 N N . ALA A 1 318 ? 4.954 2.696 -31.047 1.00 85.06 318 ALA A N 1
ATOM 2580 C CA . ALA A 1 318 ? 3.884 1.812 -30.615 1.00 85.06 318 ALA A CA 1
ATOM 2581 C C . ALA A 1 318 ? 2.488 2.322 -31.031 1.00 85.06 318 ALA A C 1
ATOM 2583 O O . ALA A 1 318 ? 2.211 3.528 -30.958 1.00 85.06 318 ALA A O 1
ATOM 2584 N N . PRO A 1 319 ? 1.563 1.422 -31.429 1.00 81.06 319 PRO A N 1
ATOM 2585 C CA . PRO A 1 319 ? 0.155 1.771 -31.602 1.00 81.06 319 PRO A CA 1
ATOM 2586 C C . PRO A 1 319 ? -0.437 2.332 -30.305 1.00 81.06 319 PRO A C 1
ATOM 2588 O O . PRO A 1 319 ? -0.015 1.955 -29.218 1.00 81.06 319 PRO A O 1
ATOM 2591 N N . LYS A 1 320 ? -1.468 3.184 -30.402 1.00 81.44 320 LYS A N 1
ATOM 2592 C CA . LYS A 1 320 ? -2.046 3.913 -29.251 1.00 81.44 320 LYS A CA 1
ATOM 2593 C C . LYS A 1 320 ? -2.401 3.023 -28.047 1.00 81.44 320 LYS A C 1
ATOM 2595 O O . LYS A 1 320 ? -2.237 3.470 -26.922 1.00 81.44 320 LYS A O 1
ATOM 2600 N N . LYS A 1 321 ? -2.868 1.791 -28.287 1.00 80.88 321 LYS A N 1
ATOM 2601 C CA . LYS A 1 321 ? -3.218 0.809 -27.243 1.00 80.88 321 LYS A CA 1
ATOM 2602 C C . LYS A 1 321 ? -2.002 0.310 -26.441 1.00 80.88 321 LYS A C 1
ATOM 2604 O O . LYS A 1 321 ? -2.175 -0.094 -25.302 1.00 80.88 321 LYS A O 1
ATOM 2609 N N . TYR A 1 322 ? -0.809 0.333 -27.032 1.00 78.38 322 TYR A N 1
ATOM 2610 C CA . TYR A 1 322 ? 0.425 -0.234 -26.480 1.00 78.38 322 TYR A CA 1
ATOM 2611 C C . TYR A 1 322 ? 1.464 0.848 -26.155 1.00 78.38 322 TYR A C 1
ATOM 2613 O O . TYR A 1 322 ? 2.662 0.617 -26.268 1.00 78.38 322 TYR A O 1
ATOM 2621 N N . LYS A 1 323 ? 1.025 2.070 -25.854 1.00 81.06 323 LYS A N 1
ATOM 2622 C CA . LYS A 1 323 ? 1.924 3.102 -25.330 1.00 81.06 323 LYS A CA 1
ATOM 2623 C C . LYS A 1 323 ? 2.052 2.922 -23.816 1.00 81.06 323 LYS A C 1
ATOM 2625 O O . LYS A 1 323 ? 1.070 2.542 -23.182 1.00 81.06 323 LYS A O 1
ATOM 2630 N N . ILE A 1 324 ? 3.250 3.175 -23.296 1.00 72.50 324 ILE A N 1
ATOM 2631 C CA . ILE A 1 324 ? 3.617 3.168 -21.873 1.00 72.50 324 ILE A CA 1
ATOM 2632 C C . ILE A 1 324 ? 3.178 4.478 -21.229 1.00 72.50 324 ILE A C 1
ATOM 2634 O O . ILE A 1 324 ? 3.449 5.541 -21.846 1.00 72.50 324 ILE A O 1
#

pLDDT: mean 70.75, std 18.67, range [32.66, 95.56]

Sequence (324 aa):
MTNYCFVKEAGLKREWPGGWVMKWEVAKKTNSNLLFMEMNSTDVEGWLGNEDVSGSVQLVFEIPAFTDSFNLKGLTYKTKGLSIINNYGGSDTKKEYLTGDIKIIKRLDKVLINSSINLITKKPNTKQQFILTNNPVQSFTFEQYQEYMNKQDSIGDLEKDEMVNTMTEAISTRDSIWEIENNRVKDSLKQHPYTGTFRFWVSDIDKAGYSRTTYSITKDSFIIKEGPYDFIYLAKNYSKDSIYFKRALTQSEKILLDNIEQRLESDTLKESYTNFCIMDGLILSFSFESAKFTKDVTISNYYNESIANVVGFINKLAPKKYKI

Secondary structure (DSSP, 8-state):
---EEEEEEEEE-S---SSS--GGGEEEEEEEEEEEEEEE-SEEES--S-TT--SEEEEEEEEE--SSEEEEEEE-TT-TTEEEEE---STT------EEEEEEEEETTEEEEEEEEEEEEETTEEEEEEEEEEEEEEEE-HHHHHHHHHHHHHHHHHHHHHHHHHHHHHHHHHHHHHHHHHHHHHHHHHHS----SEEEEEEE---SSS-EEEEEEESSEEEEEEE--GGGTTSTT----EEEEEEEPPHHHHHHHHHHHHHHHHS---SEEE-TT-SSS-EEEEEEEESS-EEEEEEES---HHHHHHHHHHHHHS-GGG--